Protein AF-A0AAI8XP91-F1 (afdb_monomer)

Sequence (180 aa):
MRRALVSDYAVRVPAPSGCTGWPWPERRLTYANAVLTEAMIAAGIVLDDTELWNRGLDLLAWLVAGETVNGHLSPTPAAGRSADDIRPGFAQQPTEVAVLADACARAATVDPRAIWPDTVRAAAAWFEGANDAGELMWVPGTGAGFDGLHADGVDRNQGAAATLAAISTFQQAQRYSHAV

Foldseek 3Di:
DVLVVLVVLLVPLAPQPPDPLDRDRDQWFAFLNLVSLLSQLVSCVVVVNPVSNVSSVVVLVVQLVVQDDPHAGQHAANRIDGSPDDDDDFNAFLSNLLSNLVSLLSNVVPDVDPSSLSSLVRSLVVCVQRYPRSDHQADPVPLFGFGTAGPVGTRRDRDPSRSVSNVSSVVSNVVVVPPD

Radius of gyration: 16.23 Å; Cα contacts (8 Å, |Δi|>4): 300; chains: 1; bounding box: 46×33×47 Å

pLDDT: mean 92.48, std 9.21, range [33.53, 98.75]

Structure (mmCIF, N/CA/C/O backbone):
data_AF-A0AAI8XP91-F1
#
_entry.id   AF-A0AAI8XP91-F1
#
loop_
_atom_site.group_PDB
_atom_site.id
_atom_site.type_symbol
_atom_site.label_atom_id
_atom_site.label_alt_id
_atom_site.label_comp_id
_atom_site.label_asym_id
_atom_site.label_entity_id
_atom_site.label_seq_id
_atom_site.pdbx_PDB_ins_code
_atom_site.Cartn_x
_atom_site.Cartn_y
_atom_site.Cartn_z
_atom_site.occupancy
_atom_site.B_iso_or_equiv
_atom_site.auth_seq_id
_atom_site.auth_comp_id
_atom_site.auth_asym_id
_atom_site.auth_atom_id
_atom_site.pdbx_PDB_model_nu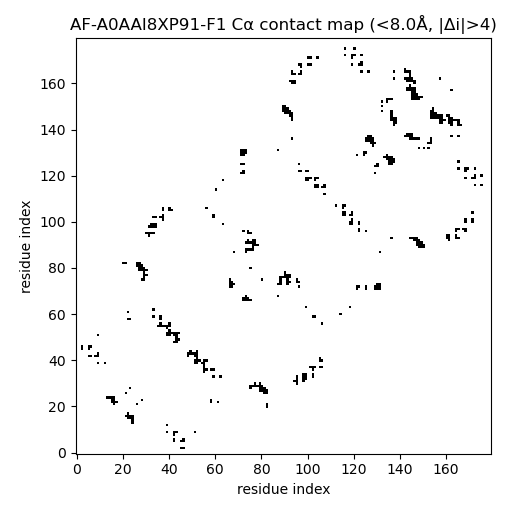m
ATOM 1 N N . MET A 1 1 ? 4.164 12.306 -26.999 1.00 60.69 1 MET A N 1
ATOM 2 C CA . MET A 1 1 ? 4.144 12.923 -25.651 1.00 60.69 1 MET A CA 1
ATOM 3 C C . MET A 1 1 ? 4.085 11.884 -24.526 1.00 60.69 1 MET A C 1
ATOM 5 O O . MET A 1 1 ? 5.012 11.857 -23.735 1.00 60.69 1 MET A O 1
ATOM 9 N N . ARG A 1 2 ? 3.094 10.971 -24.484 1.00 72.75 2 ARG A N 1
ATOM 10 C CA . ARG A 1 2 ? 2.939 9.969 -23.398 1.00 72.75 2 ARG A CA 1
ATOM 11 C C . ARG A 1 2 ? 4.160 9.061 -23.173 1.00 72.75 2 ARG A C 1
ATOM 13 O O . ARG A 1 2 ? 4.610 8.935 -22.045 1.00 72.75 2 ARG A O 1
ATOM 20 N N . ARG A 1 3 ? 4.733 8.483 -24.237 1.00 83.62 3 ARG A N 1
ATOM 21 C CA . ARG A 1 3 ? 5.899 7.581 -24.128 1.00 83.62 3 ARG A CA 1
ATOM 22 C C . ARG A 1 3 ? 7.180 8.299 -23.687 1.00 83.62 3 ARG A C 1
ATOM 24 O O . ARG A 1 3 ? 7.960 7.724 -22.950 1.00 83.62 3 ARG A O 1
ATOM 31 N N . ALA A 1 4 ? 7.353 9.565 -24.074 1.00 86.50 4 ALA A N 1
ATOM 32 C CA . ALA A 1 4 ? 8.528 10.357 -23.708 1.00 86.50 4 ALA A CA 1
ATOM 33 C C . ALA A 1 4 ? 8.601 10.636 -22.197 1.00 86.50 4 ALA A C 1
ATOM 35 O O . ALA A 1 4 ? 9.681 10.558 -21.628 1.00 86.50 4 ALA A O 1
ATOM 36 N N . LEU A 1 5 ? 7.459 10.896 -21.544 1.00 87.62 5 LEU A N 1
ATOM 37 C CA . LEU A 1 5 ? 7.402 11.065 -20.086 1.00 87.62 5 LEU A CA 1
ATOM 38 C C . LEU A 1 5 ? 7.748 9.767 -19.345 1.00 87.62 5 LEU A C 1
ATOM 40 O O . LEU A 1 5 ? 8.475 9.802 -18.361 1.00 87.62 5 LEU A O 1
ATOM 44 N N . VAL A 1 6 ? 7.264 8.623 -19.839 1.00 89.75 6 VAL A N 1
ATOM 45 C CA . VAL A 1 6 ? 7.581 7.308 -19.254 1.00 89.75 6 VAL A CA 1
ATOM 46 C C . VAL A 1 6 ? 9.067 6.981 -19.421 1.00 89.75 6 VAL A C 1
ATOM 48 O O . VAL A 1 6 ? 9.695 6.499 -18.485 1.00 89.75 6 VAL A O 1
ATOM 51 N N . SER A 1 7 ? 9.650 7.289 -20.582 1.00 88.06 7 SER A N 1
ATOM 52 C CA . SER A 1 7 ? 11.089 7.127 -20.807 1.00 88.06 7 SER A CA 1
ATOM 53 C C . SER A 1 7 ? 11.935 8.051 -19.924 1.00 88.06 7 SER A C 1
ATOM 55 O O . SER A 1 7 ? 12.926 7.593 -19.369 1.00 88.06 7 SER A O 1
ATOM 57 N N . ASP A 1 8 ? 11.552 9.322 -19.748 1.00 89.19 8 ASP A N 1
ATOM 58 C CA . ASP A 1 8 ? 12.261 10.248 -18.845 1.00 89.19 8 ASP A CA 1
ATOM 59 C C . ASP A 1 8 ? 12.183 9.781 -17.385 1.00 89.19 8 ASP A C 1
ATOM 61 O O . ASP A 1 8 ? 13.187 9.812 -16.680 1.00 89.19 8 ASP A O 1
ATOM 65 N N . TYR A 1 9 ? 11.026 9.266 -16.954 1.00 88.75 9 TYR A N 1
ATOM 66 C CA . TYR A 1 9 ? 10.899 8.610 -15.654 1.00 88.75 9 TYR A CA 1
ATOM 67 C C . TYR A 1 9 ? 11.870 7.428 -15.523 1.00 88.75 9 TYR A C 1
ATOM 69 O O . TYR A 1 9 ? 12.662 7.411 -14.585 1.00 88.75 9 TYR A O 1
ATOM 77 N N . ALA A 1 10 ? 11.860 6.484 -16.473 1.00 87.62 10 ALA A N 1
ATOM 78 C CA . ALA A 1 10 ? 12.687 5.275 -16.423 1.00 87.62 10 ALA A CA 1
ATOM 79 C C . ALA A 1 10 ? 14.189 5.588 -16.296 1.00 87.62 10 ALA A C 1
ATOM 81 O O . ALA A 1 10 ? 14.886 4.949 -15.515 1.00 87.62 10 ALA A O 1
ATOM 82 N N . VAL A 1 11 ? 14.671 6.621 -16.997 1.00 88.00 11 VAL A N 1
ATOM 83 C CA . VAL A 1 11 ? 16.077 7.065 -16.933 1.00 88.00 11 VAL A CA 1
ATOM 84 C C . VAL A 1 11 ? 16.422 7.735 -15.594 1.00 88.00 11 VAL A C 1
ATOM 86 O O . VAL A 1 11 ? 17.587 7.757 -15.200 1.00 88.00 11 VAL A O 1
ATOM 89 N N . ARG A 1 12 ? 15.432 8.286 -14.882 1.00 88.69 12 ARG A N 1
ATOM 90 C CA . ARG A 1 12 ? 15.624 8.979 -13.598 1.00 88.69 12 ARG A CA 1
ATOM 91 C C . ARG A 1 12 ? 15.414 8.102 -12.375 1.00 88.69 12 ARG A C 1
ATOM 93 O O . ARG A 1 12 ? 15.762 8.546 -11.281 1.00 88.69 12 ARG A O 1
ATOM 100 N N . VAL A 1 13 ? 14.854 6.900 -12.527 1.00 85.81 13 VAL A N 1
ATOM 101 C CA . VAL A 1 13 ? 14.765 5.953 -11.412 1.00 85.81 13 VAL A CA 1
ATOM 102 C C . VAL A 1 13 ? 16.191 5.725 -10.893 1.00 85.81 13 VAL A C 1
ATOM 104 O O . VAL A 1 13 ? 17.054 5.323 -11.678 1.00 85.81 13 VAL A O 1
ATOM 107 N N . PRO A 1 14 ? 16.477 5.998 -9.603 1.00 82.12 14 PRO A N 1
ATOM 108 C CA . PRO A 1 14 ? 17.835 5.877 -9.069 1.00 82.12 14 PRO A CA 1
ATOM 109 C C . PRO A 1 14 ? 18.383 4.478 -9.324 1.00 82.12 14 PRO A C 1
ATOM 111 O O . PRO A 1 14 ? 17.585 3.559 -9.390 1.00 82.12 14 PRO A O 1
ATOM 114 N N . ALA A 1 15 ? 19.692 4.254 -9.421 1.00 80.12 15 ALA A N 1
ATOM 115 C CA . ALA A 1 15 ? 20.242 2.894 -9.524 1.00 80.12 15 ALA A CA 1
ATOM 116 C C . ALA A 1 15 ? 20.013 2.080 -8.224 1.00 80.12 15 ALA A C 1
ATOM 118 O O . ALA A 1 15 ? 19.736 2.675 -7.178 1.00 80.12 15 ALA A O 1
ATOM 119 N N . PRO A 1 16 ? 20.103 0.733 -8.250 1.00 75.75 16 PRO A N 1
ATOM 120 C CA . PRO A 1 16 ? 20.079 -0.067 -7.027 1.00 75.75 16 PRO A CA 1
ATOM 121 C C . PRO A 1 16 ? 21.148 0.415 -6.039 1.00 75.75 16 PRO A C 1
ATOM 123 O O . PRO A 1 16 ? 22.284 0.670 -6.438 1.00 75.75 16 PRO A O 1
ATOM 126 N N . SER A 1 17 ? 20.809 0.510 -4.751 1.00 73.75 17 SER A N 1
ATOM 127 C CA . SER A 1 17 ? 21.743 1.001 -3.725 1.00 73.75 17 SER A CA 1
ATOM 128 C C . SER A 1 17 ? 22.944 0.067 -3.502 1.00 73.75 17 SER A C 1
ATOM 130 O O . SER A 1 17 ? 23.957 0.488 -2.950 1.00 73.75 17 SER A O 1
ATOM 132 N N . GLY A 1 18 ? 22.833 -1.208 -3.902 1.00 73.75 18 GLY A N 1
ATOM 133 C CA . GLY A 1 18 ? 23.834 -2.252 -3.654 1.00 73.75 18 GLY A CA 1
ATOM 134 C C . GLY A 1 18 ? 23.908 -2.716 -2.191 1.00 73.75 18 GLY A C 1
ATOM 135 O O . GLY A 1 18 ? 24.644 -3.651 -1.882 1.00 73.75 18 GLY A O 1
ATOM 136 N N . CYS A 1 19 ? 23.133 -2.105 -1.290 1.00 76.88 19 CYS A N 1
ATOM 137 C CA . CYS A 1 19 ? 23.072 -2.460 0.124 1.00 76.88 19 CYS A CA 1
ATOM 138 C C . CYS A 1 19 ? 22.039 -3.566 0.351 1.00 76.88 19 CYS A C 1
ATOM 140 O O . CYS A 1 19 ? 20.837 -3.328 0.277 1.00 76.88 19 CYS A O 1
ATOM 142 N N . THR A 1 20 ? 22.495 -4.767 0.704 1.00 74.12 20 THR A N 1
ATOM 143 C CA . THR A 1 20 ? 21.612 -5.928 0.915 1.00 74.12 20 THR A CA 1
ATOM 144 C C . THR A 1 20 ? 20.619 -5.741 2.066 1.00 74.12 20 THR A C 1
ATOM 146 O O . THR A 1 20 ? 19.507 -6.250 1.992 1.00 74.12 20 THR A O 1
ATOM 149 N N . GLY A 1 21 ? 20.988 -4.991 3.112 1.00 83.12 21 GLY A N 1
ATOM 150 C CA . GLY A 1 21 ? 20.100 -4.693 4.245 1.00 83.12 21 GLY A CA 1
ATOM 151 C C . GLY A 1 21 ? 19.091 -3.565 3.992 1.00 83.12 21 GLY A C 1
ATOM 152 O O . GLY A 1 21 ? 18.094 -3.470 4.702 1.00 83.12 21 GLY A O 1
ATOM 153 N N . TRP A 1 22 ? 19.335 -2.717 2.987 1.00 90.19 22 TRP A N 1
ATOM 154 C CA . TRP A 1 22 ? 18.484 -1.577 2.635 1.00 90.19 22 TRP A CA 1
ATOM 155 C C . TRP A 1 22 ? 18.551 -1.331 1.117 1.00 90.19 22 TRP A C 1
ATOM 157 O O . TRP A 1 22 ? 19.272 -0.441 0.648 1.00 90.19 22 TRP A O 1
ATOM 167 N N . PRO A 1 23 ? 17.842 -2.150 0.320 1.00 91.19 23 PRO A N 1
ATOM 168 C CA . PRO A 1 23 ? 17.832 -2.036 -1.136 1.00 91.19 23 PRO A CA 1
ATOM 169 C C . PRO A 1 23 ? 17.074 -0.793 -1.625 1.00 91.19 23 PRO A C 1
ATOM 171 O O . PRO A 1 23 ? 17.192 -0.434 -2.798 1.00 91.19 23 PRO A O 1
ATOM 174 N N . TRP A 1 24 ? 16.307 -0.141 -0.743 1.00 92.44 24 TRP A N 1
ATOM 175 C CA . TRP A 1 24 ? 15.547 1.059 -1.065 1.00 92.44 24 TRP A CA 1
ATOM 176 C C . TRP A 1 24 ? 16.474 2.202 -1.526 1.00 92.44 24 TRP A C 1
ATOM 178 O O . TRP A 1 24 ? 17.534 2.396 -0.919 1.00 92.44 24 TRP A O 1
ATOM 188 N N . PRO A 1 25 ? 16.124 2.950 -2.593 1.00 89.31 25 PRO A N 1
ATOM 189 C CA . PRO A 1 25 ? 17.023 3.953 -3.167 1.00 89.31 25 PRO A CA 1
ATOM 190 C C . PRO A 1 25 ? 17.361 5.111 -2.228 1.00 89.31 25 PRO A C 1
ATOM 192 O O . PRO A 1 25 ? 18.507 5.562 -2.167 1.00 89.31 25 PRO A O 1
ATOM 195 N N . GLU A 1 26 ? 16.369 5.601 -1.490 1.00 89.50 26 GLU A N 1
ATOM 196 C CA . GLU A 1 26 ? 16.550 6.644 -0.492 1.00 89.50 26 GLU A CA 1
ATOM 197 C C . GLU A 1 26 ? 16.993 6.054 0.849 1.00 89.50 26 GLU A C 1
ATOM 199 O O . GLU A 1 26 ? 16.591 4.962 1.238 1.00 89.50 26 GLU A O 1
ATOM 204 N N . ARG A 1 27 ? 17.763 6.820 1.632 1.00 89.00 27 ARG A N 1
ATOM 205 C CA . ARG A 1 27 ? 18.203 6.410 2.984 1.00 89.00 27 ARG A CA 1
ATOM 206 C C . ARG A 1 27 ? 17.063 6.259 3.999 1.00 89.00 27 ARG A C 1
ATOM 208 O O . ARG A 1 27 ? 17.301 5.781 5.105 1.00 89.00 27 ARG A O 1
ATOM 215 N N . ARG A 1 28 ? 15.867 6.733 3.652 1.00 91.69 28 ARG A N 1
ATOM 216 C CA . ARG A 1 28 ? 14.683 6.774 4.506 1.00 91.69 28 ARG A CA 1
ATOM 217 C C . ARG A 1 28 ? 13.440 6.586 3.644 1.00 91.69 28 ARG A C 1
ATOM 219 O O . ARG A 1 28 ? 13.293 7.270 2.635 1.00 91.69 28 ARG A O 1
ATOM 226 N N . LEU A 1 29 ? 12.555 5.694 4.073 1.00 93.62 29 LEU A N 1
ATOM 227 C CA . LEU A 1 29 ? 11.178 5.625 3.598 1.00 93.62 29 LEU A CA 1
ATOM 228 C C . LEU A 1 29 ? 10.430 6.850 4.100 1.00 93.62 29 LEU A C 1
ATOM 230 O O . LEU A 1 29 ? 10.611 7.257 5.246 1.00 93.62 29 LEU A O 1
ATOM 234 N N . THR A 1 30 ? 9.606 7.441 3.252 1.00 90.81 30 THR A N 1
ATOM 235 C CA . THR A 1 30 ? 8.881 8.672 3.560 1.00 90.81 30 THR A CA 1
ATOM 236 C C . THR A 1 30 ? 7.392 8.454 3.337 1.00 90.81 30 THR A C 1
ATOM 238 O O . THR A 1 30 ? 6.802 7.653 4.053 1.00 90.81 30 THR A O 1
ATOM 241 N N . TYR A 1 31 ? 6.809 9.125 2.351 1.00 89.44 31 TYR A N 1
ATOM 242 C CA . TYR A 1 31 ? 5.387 9.122 2.053 1.00 89.44 31 TYR A CA 1
ATOM 243 C C . TYR A 1 31 ? 5.122 8.476 0.694 1.00 89.44 31 TYR A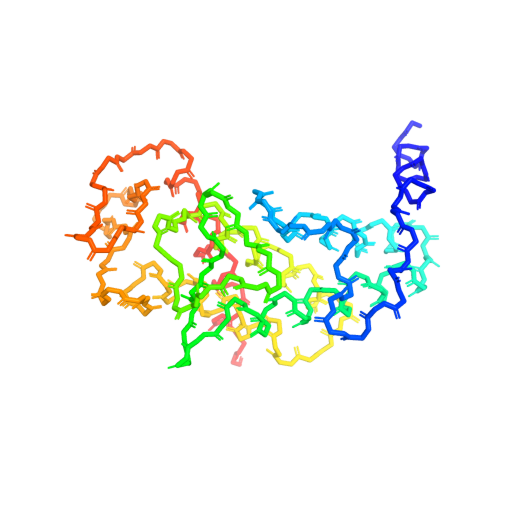 C 1
ATOM 245 O O . TYR A 1 31 ? 5.876 8.666 -0.261 1.00 89.44 31 TYR A O 1
ATOM 253 N N . ALA A 1 32 ? 4.013 7.760 0.612 1.00 94.56 32 ALA A N 1
ATOM 254 C CA . ALA A 1 32 ? 3.505 7.007 -0.516 1.00 94.56 32 ALA A CA 1
ATOM 255 C C . ALA A 1 32 ? 4.570 6.113 -1.169 1.00 94.56 32 ALA A C 1
ATOM 257 O O . ALA A 1 32 ? 4.691 6.069 -2.394 1.00 94.56 32 ALA A O 1
ATOM 258 N N . ASN A 1 33 ? 5.359 5.398 -0.358 1.00 95.62 33 ASN A N 1
ATOM 259 C CA . ASN A 1 33 ? 6.586 4.734 -0.820 1.00 95.62 33 ASN A CA 1
ATOM 260 C C . ASN A 1 33 ? 6.331 3.761 -1.985 1.00 95.62 33 ASN A C 1
ATOM 262 O O . ASN A 1 33 ? 7.094 3.719 -2.953 1.00 95.62 33 ASN A O 1
ATOM 266 N N . ALA A 1 34 ? 5.218 3.026 -1.938 1.00 97.75 34 ALA A N 1
ATOM 267 C CA . ALA A 1 34 ? 4.871 2.037 -2.955 1.00 97.75 34 ALA A CA 1
ATOM 268 C C . ALA A 1 34 ? 4.627 2.640 -4.357 1.00 97.75 34 ALA A C 1
ATOM 270 O O . ALA A 1 34 ? 4.819 1.933 -5.349 1.00 97.75 34 ALA A O 1
ATOM 271 N N . VAL A 1 35 ? 4.319 3.944 -4.469 1.00 96.94 35 VAL A N 1
ATOM 272 C CA . VAL A 1 35 ? 4.143 4.641 -5.762 1.00 96.94 35 VAL A CA 1
ATOM 273 C C . VAL A 1 35 ? 5.403 4.552 -6.619 1.00 96.94 35 VAL A C 1
ATOM 275 O O . VAL A 1 35 ? 5.308 4.391 -7.836 1.00 96.94 35 VAL A O 1
ATOM 278 N N . LEU A 1 36 ? 6.591 4.603 -6.001 1.00 95.56 36 LEU A N 1
ATOM 279 C CA . LEU A 1 36 ? 7.851 4.435 -6.724 1.00 95.56 36 LEU A CA 1
ATOM 280 C C . LEU A 1 36 ? 7.880 3.083 -7.443 1.00 95.56 36 LEU A C 1
ATOM 282 O O . LEU A 1 36 ? 8.149 3.020 -8.640 1.00 95.56 36 LEU A O 1
ATOM 286 N N . THR A 1 37 ? 7.563 2.010 -6.722 1.00 97.31 37 THR A N 1
ATOM 287 C CA . THR A 1 37 ? 7.604 0.645 -7.259 1.00 97.31 37 THR A CA 1
ATOM 288 C C . THR A 1 37 ? 6.485 0.377 -8.262 1.00 97.31 37 THR A C 1
ATOM 290 O O . THR A 1 37 ? 6.730 -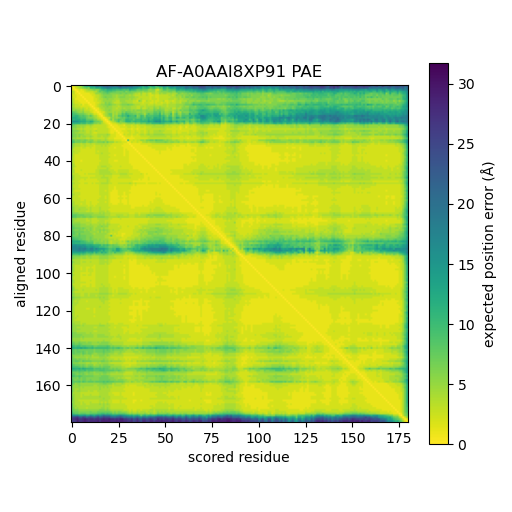0.248 -9.294 1.00 97.31 37 THR A O 1
ATOM 293 N N . GLU A 1 38 ? 5.285 0.921 -8.034 1.00 98.06 38 GLU A N 1
ATOM 294 C CA . GLU A 1 38 ? 4.179 0.847 -8.989 1.00 98.06 38 GLU A CA 1
ATOM 295 C C . GLU A 1 38 ? 4.555 1.519 -10.314 1.00 98.06 38 GLU A C 1
ATOM 297 O O . GLU A 1 38 ? 4.338 0.950 -11.386 1.00 98.06 38 GLU A O 1
ATOM 302 N N . ALA A 1 39 ? 5.164 2.707 -10.247 1.00 96.62 39 ALA A N 1
ATOM 303 C CA . ALA A 1 39 ? 5.599 3.445 -11.422 1.00 96.62 39 ALA A CA 1
ATOM 304 C C . ALA A 1 39 ? 6.711 2.707 -12.186 1.00 96.62 39 ALA A C 1
ATOM 306 O O . ALA A 1 39 ? 6.668 2.683 -13.417 1.00 96.62 39 ALA A O 1
ATOM 307 N N . MET A 1 40 ? 7.645 2.037 -11.497 1.00 96.69 40 MET A N 1
ATOM 308 C CA . MET A 1 40 ? 8.660 1.184 -12.136 1.00 96.69 40 MET A CA 1
ATOM 309 C C . MET A 1 40 ? 8.009 0.030 -12.900 1.00 96.69 40 MET A C 1
ATOM 311 O O . MET A 1 40 ? 8.307 -0.175 -14.077 1.00 96.69 40 MET A O 1
ATOM 315 N N . ILE A 1 41 ? 7.068 -0.677 -12.266 1.00 98.00 41 ILE A N 1
ATOM 316 C CA . ILE A 1 41 ? 6.336 -1.783 -12.894 1.00 98.00 41 ILE A CA 1
ATOM 317 C C . ILE A 1 41 ? 5.544 -1.266 -14.102 1.00 98.00 41 ILE A C 1
ATOM 319 O O . ILE A 1 41 ? 5.661 -1.803 -15.202 1.00 98.00 41 ILE A O 1
ATOM 323 N N . ALA A 1 42 ? 4.781 -0.184 -13.940 1.00 97.12 42 ALA A N 1
ATOM 324 C CA . ALA A 1 42 ? 3.977 0.398 -15.010 1.00 97.12 42 ALA A CA 1
ATOM 325 C C . ALA A 1 42 ? 4.827 0.890 -16.194 1.00 97.12 42 ALA A C 1
ATOM 327 O O . ALA A 1 42 ? 4.459 0.666 -17.350 1.00 97.12 42 ALA A O 1
ATOM 328 N N . ALA A 1 43 ? 5.959 1.544 -15.922 1.00 96.44 43 ALA A N 1
ATOM 329 C CA . ALA A 1 43 ? 6.882 2.008 -16.949 1.00 96.44 43 ALA A CA 1
ATOM 330 C C . ALA A 1 43 ? 7.533 0.836 -17.690 1.00 96.44 43 ALA A C 1
ATOM 332 O O . ALA A 1 43 ? 7.553 0.854 -18.921 1.00 96.44 43 ALA A O 1
ATOM 333 N N . GLY A 1 44 ? 7.978 -0.195 -16.964 1.00 96.19 44 GLY A N 1
ATOM 334 C CA . GLY A 1 44 ? 8.537 -1.410 -17.553 1.00 96.19 44 GLY A CA 1
ATOM 335 C C . GLY A 1 44 ? 7.553 -2.104 -18.495 1.00 96.19 44 GLY A C 1
ATOM 336 O O . GLY A 1 44 ? 7.912 -2.392 -19.632 1.00 96.19 44 GLY A O 1
ATOM 337 N N . ILE A 1 45 ? 6.273 -2.227 -18.105 1.00 95.50 45 ILE A N 1
ATOM 338 C CA . ILE A 1 45 ? 5.211 -2.767 -18.981 1.00 95.50 45 ILE A CA 1
ATOM 339 C C . ILE A 1 45 ? 5.100 -1.961 -20.288 1.00 95.50 45 ILE A C 1
ATOM 341 O O . ILE A 1 45 ? 5.028 -2.527 -21.374 1.00 95.50 45 ILE A O 1
ATOM 345 N N . VAL A 1 46 ? 5.048 -0.626 -20.203 1.00 95.81 46 VAL A N 1
ATOM 346 C CA . VAL A 1 46 ? 4.825 0.247 -21.376 1.00 95.81 46 VAL A CA 1
ATOM 347 C C . VAL A 1 46 ? 6.048 0.321 -22.296 1.00 95.81 46 VAL A C 1
ATOM 349 O O . VAL A 1 46 ? 5.918 0.567 -23.503 1.00 95.81 46 VAL A O 1
ATOM 352 N N . LEU A 1 47 ? 7.244 0.177 -21.731 1.00 94.94 47 LEU A N 1
ATOM 353 C CA . LEU A 1 47 ? 8.505 0.243 -22.463 1.00 94.94 47 LEU A CA 1
ATOM 354 C C . LEU A 1 47 ? 9.006 -1.126 -22.938 1.00 94.94 47 LEU A C 1
ATOM 356 O O . LEU A 1 47 ? 9.926 -1.132 -23.751 1.00 94.94 47 LEU A O 1
ATOM 360 N N . ASP A 1 48 ? 8.367 -2.220 -22.510 1.00 95.25 48 ASP A N 1
ATOM 361 C CA . ASP A 1 48 ? 8.860 -3.596 -22.669 1.00 95.25 48 ASP A CA 1
ATOM 362 C C . ASP A 1 48 ? 10.240 -3.792 -22.009 1.00 95.25 48 ASP A C 1
ATOM 364 O O . ASP A 1 48 ? 11.126 -4.482 -22.508 1.00 95.25 48 ASP A O 1
ATOM 368 N N . ASP A 1 49 ? 10.435 -3.120 -20.871 1.00 95.56 49 ASP A N 1
ATOM 369 C CA . ASP A 1 49 ? 11.661 -3.151 -20.079 1.00 95.56 49 ASP A CA 1
ATOM 370 C C . ASP A 1 49 ? 11.470 -4.088 -18.880 1.00 95.56 49 ASP A C 1
ATOM 372 O O . ASP A 1 49 ? 10.988 -3.708 -17.805 1.00 95.56 49 ASP A O 1
ATOM 376 N N . THR A 1 50 ? 11.835 -5.350 -19.107 1.00 95.88 50 THR A N 1
ATOM 377 C CA . THR A 1 50 ? 11.739 -6.424 -18.111 1.00 95.88 50 THR A CA 1
ATOM 378 C C . THR A 1 50 ? 12.684 -6.197 -16.925 1.00 95.88 50 THR A C 1
ATOM 380 O O . THR A 1 50 ? 12.397 -6.633 -15.812 1.00 95.88 50 THR A O 1
ATOM 383 N N . GLU A 1 51 ? 13.810 -5.510 -17.117 1.00 94.69 51 GLU A N 1
ATOM 384 C CA . GLU A 1 51 ? 14.731 -5.213 -16.016 1.00 94.69 51 GLU A CA 1
ATOM 385 C C . GLU A 1 51 ? 14.095 -4.203 -15.054 1.00 94.69 51 GLU A C 1
ATOM 387 O O . GLU A 1 51 ? 14.068 -4.421 -13.837 1.00 94.69 51 GLU A O 1
ATOM 392 N N . LEU A 1 52 ? 13.493 -3.144 -15.605 1.00 95.31 52 LEU A N 1
ATOM 393 C CA . LEU A 1 52 ? 12.840 -2.103 -14.821 1.00 95.31 52 LEU A CA 1
ATOM 394 C C . LEU A 1 52 ? 11.656 -2.638 -14.009 1.00 95.31 52 LEU A C 1
ATOM 396 O O . LEU A 1 52 ? 11.564 -2.341 -12.812 1.00 95.31 52 LEU A O 1
ATOM 400 N N . TRP A 1 53 ? 10.768 -3.440 -14.615 1.00 96.25 53 TRP A N 1
ATOM 401 C CA . TRP A 1 53 ? 9.634 -3.970 -13.852 1.00 96.25 53 TRP A CA 1
ATOM 402 C C . TRP A 1 53 ? 10.067 -4.971 -12.775 1.00 96.25 53 TRP A C 1
ATOM 404 O O . TRP A 1 53 ? 9.457 -5.000 -11.712 1.00 96.25 53 TRP A O 1
ATOM 414 N N . ASN A 1 54 ? 11.163 -5.716 -12.980 1.00 96.75 54 ASN A N 1
ATOM 415 C CA . ASN A 1 54 ? 11.589 -6.789 -12.075 1.00 96.75 54 ASN A CA 1
ATOM 416 C C . ASN A 1 54 ? 12.193 -6.154 -10.839 1.00 96.75 54 ASN A C 1
ATOM 418 O O . ASN A 1 54 ? 11.873 -6.519 -9.714 1.00 96.75 54 ASN A O 1
ATOM 422 N N . ARG A 1 55 ? 12.970 -5.097 -11.058 1.00 95.81 55 ARG A N 1
ATOM 423 C CA . ARG A 1 55 ? 13.465 -4.263 -9.981 1.00 95.81 55 ARG A CA 1
ATOM 424 C C . ARG A 1 55 ? 12.333 -3.605 -9.183 1.00 95.81 55 ARG A C 1
ATOM 426 O O . ARG A 1 55 ? 12.438 -3.489 -7.965 1.00 95.81 55 ARG A O 1
ATOM 433 N N . GLY A 1 56 ? 11.257 -3.186 -9.853 1.00 97.00 56 GLY A N 1
ATOM 434 C CA . GLY A 1 56 ? 10.050 -2.686 -9.190 1.00 97.00 56 GLY A CA 1
ATOM 435 C C . GLY A 1 56 ? 9.395 -3.752 -8.305 1.00 97.00 56 GLY A C 1
ATOM 436 O O . GLY A 1 56 ? 9.089 -3.472 -7.148 1.00 97.00 56 GLY A O 1
ATOM 437 N N . LEU A 1 57 ? 9.256 -4.982 -8.813 1.00 98.31 57 LEU A N 1
ATOM 438 C CA . LEU A 1 57 ? 8.738 -6.132 -8.061 1.00 98.31 57 LEU A CA 1
ATOM 439 C C . LEU A 1 57 ? 9.619 -6.480 -6.853 1.00 98.31 57 LEU A C 1
ATOM 441 O O . LEU A 1 57 ? 9.093 -6.733 -5.772 1.00 98.31 57 LEU A O 1
ATOM 445 N N . ASP A 1 58 ? 10.943 -6.471 -7.005 1.00 96.69 58 ASP A N 1
ATOM 446 C CA . ASP A 1 58 ? 11.878 -6.787 -5.918 1.00 96.69 58 ASP A CA 1
ATOM 447 C C . ASP A 1 58 ? 11.821 -5.743 -4.795 1.00 96.69 58 ASP A C 1
ATOM 449 O O . ASP A 1 58 ? 11.758 -6.094 -3.614 1.00 96.69 58 ASP A O 1
ATOM 453 N N . LEU A 1 59 ? 11.783 -4.455 -5.153 1.00 96.81 59 LEU A N 1
ATOM 454 C CA . LEU A 1 59 ? 11.629 -3.367 -4.185 1.00 96.81 59 LEU A CA 1
ATOM 455 C C . LEU A 1 59 ? 10.264 -3.403 -3.494 1.00 96.81 59 LEU A C 1
ATOM 457 O O . LEU A 1 59 ? 10.194 -3.177 -2.287 1.00 96.81 59 LEU A O 1
ATOM 461 N N . LEU A 1 60 ? 9.193 -3.714 -4.230 1.00 98.25 60 LEU A N 1
ATOM 462 C CA . LEU A 1 60 ? 7.858 -3.842 -3.652 1.00 98.25 60 LEU A CA 1
ATOM 463 C C . LEU A 1 60 ? 7.783 -5.035 -2.695 1.00 98.25 60 LEU A C 1
ATOM 465 O O . LEU A 1 60 ? 7.262 -4.887 -1.596 1.00 98.25 60 LEU A O 1
ATOM 469 N N . ALA A 1 61 ? 8.348 -6.192 -3.059 1.00 98.00 61 ALA A N 1
ATOM 470 C CA . ALA A 1 61 ? 8.409 -7.357 -2.174 1.00 98.00 61 ALA A CA 1
ATOM 471 C C . ALA A 1 61 ? 9.171 -7.039 -0.879 1.00 98.00 61 ALA A C 1
ATOM 473 O O . ALA A 1 61 ? 8.726 -7.404 0.210 1.00 98.00 61 ALA A O 1
ATOM 474 N N . TRP A 1 62 ? 10.302 -6.333 -0.992 1.00 96.38 62 TRP A N 1
ATOM 475 C CA . TRP A 1 62 ? 11.059 -5.874 0.170 1.00 96.38 62 TRP A CA 1
ATOM 476 C C . TRP A 1 62 ? 10.241 -4.912 1.038 1.00 96.38 62 TRP A C 1
ATOM 478 O O . TRP A 1 62 ? 10.219 -5.065 2.261 1.00 96.38 62 TRP A O 1
ATOM 488 N N . LEU A 1 63 ? 9.533 -3.961 0.417 1.00 96.88 63 LEU A N 1
ATOM 489 C CA . LEU A 1 63 ? 8.676 -3.018 1.128 1.00 96.88 63 LEU A CA 1
ATOM 490 C C . LEU A 1 63 ? 7.562 -3.760 1.872 1.00 96.88 63 LEU A C 1
ATOM 492 O O . LEU A 1 63 ? 7.470 -3.616 3.083 1.00 96.88 63 LEU A O 1
ATOM 496 N N . VAL A 1 64 ? 6.797 -4.628 1.203 1.00 97.88 64 VAL A N 1
ATOM 497 C CA . VAL A 1 64 ? 5.736 -5.442 1.828 1.00 97.88 64 VAL A CA 1
ATOM 498 C C . VAL A 1 64 ? 6.257 -6.214 3.041 1.00 97.88 64 VAL A C 1
ATOM 500 O O . VAL A 1 64 ? 5.636 -6.184 4.102 1.00 97.88 64 VAL A O 1
ATOM 503 N N . ALA A 1 65 ? 7.419 -6.862 2.923 1.00 95.69 65 ALA A N 1
ATOM 504 C CA . ALA A 1 65 ? 8.028 -7.584 4.038 1.00 95.69 65 ALA A CA 1
ATOM 505 C C . ALA A 1 65 ? 8.416 -6.656 5.207 1.00 95.69 65 ALA A C 1
ATOM 507 O O . ALA A 1 65 ? 8.302 -7.042 6.370 1.00 95.69 65 ALA A O 1
ATOM 508 N N . GLY A 1 66 ? 8.866 -5.433 4.916 1.00 93.69 66 GLY A N 1
ATOM 509 C CA . GLY A 1 66 ? 9.188 -4.418 5.922 1.00 93.69 66 GLY A CA 1
ATOM 510 C C . GLY A 1 66 ? 7.960 -3.794 6.595 1.00 93.69 66 GLY A C 1
ATOM 511 O O . GLY A 1 66 ? 8.028 -3.468 7.782 1.00 93.69 66 GLY A O 1
ATOM 512 N N . GLU A 1 67 ? 6.860 -3.669 5.849 1.00 95.25 67 GLU A N 1
ATOM 513 C CA . GLU A 1 67 ? 5.562 -3.111 6.257 1.00 95.25 67 GLU A CA 1
ATOM 514 C C . GLU A 1 67 ? 4.629 -4.161 6.885 1.00 95.25 67 GLU A C 1
ATOM 516 O O . GLU A 1 67 ? 3.504 -3.830 7.237 1.00 95.25 67 GLU A O 1
ATOM 521 N N . THR A 1 68 ? 5.061 -5.418 7.030 1.00 95.69 68 THR A N 1
ATOM 522 C CA . THR A 1 68 ? 4.267 -6.492 7.647 1.00 95.69 68 THR A CA 1
ATOM 523 C C . THR A 1 68 ? 4.872 -6.893 8.987 1.00 95.69 68 THR A C 1
ATOM 525 O O . THR A 1 68 ? 6.042 -7.275 9.070 1.00 95.69 68 THR A O 1
ATOM 528 N N . VAL A 1 69 ? 4.075 -6.841 10.053 1.00 93.06 69 VAL A N 1
ATOM 529 C CA . VAL A 1 69 ? 4.483 -7.201 11.417 1.00 93.06 69 VAL A CA 1
ATOM 530 C C . VAL A 1 69 ? 3.392 -8.069 12.030 1.00 93.06 69 VAL A C 1
ATOM 532 O O . VAL A 1 69 ? 2.215 -7.765 11.911 1.00 93.06 69 VAL A O 1
ATOM 535 N N . ASN A 1 70 ? 3.772 -9.181 12.667 1.00 91.81 70 ASN A N 1
ATOM 536 C CA . ASN A 1 70 ? 2.842 -10.093 13.352 1.00 91.81 70 ASN A CA 1
ATOM 537 C C . ASN A 1 70 ? 1.641 -10.576 12.503 1.00 91.81 70 ASN A C 1
ATOM 539 O O . ASN A 1 70 ? 0.614 -10.959 13.052 1.00 91.81 70 ASN A O 1
ATOM 543 N N . GLY A 1 71 ? 1.789 -10.623 11.175 1.00 93.25 71 GLY A N 1
ATOM 544 C CA . GLY A 1 71 ? 0.759 -11.116 10.254 1.00 93.25 71 GLY A CA 1
ATOM 545 C C . GLY A 1 71 ? -0.206 -10.052 9.721 1.00 93.25 71 GLY A C 1
ATOM 546 O O . GLY A 1 71 ? -1.094 -10.401 8.947 1.00 93.25 71 GLY A O 1
ATOM 547 N N . HIS A 1 72 ? -0.022 -8.778 10.072 1.00 96.38 72 HIS A N 1
ATOM 548 C CA . HIS A 1 72 ? -0.801 -7.657 9.544 1.00 96.38 72 HIS A CA 1
ATOM 549 C C . HIS A 1 72 ? 0.098 -6.525 9.036 1.00 96.38 72 HIS A C 1
ATOM 551 O O . HIS A 1 72 ? 1.311 -6.527 9.258 1.00 96.38 72 HIS A O 1
ATOM 557 N N . LEU A 1 73 ? -0.489 -5.557 8.328 1.00 97.38 73 LEU A N 1
ATOM 558 C CA . LEU A 1 73 ? 0.252 -4.386 7.865 1.00 97.38 73 LEU A CA 1
ATOM 559 C C . LEU A 1 73 ? 0.499 -3.404 9.018 1.00 97.38 73 LEU A C 1
ATOM 561 O O . LEU A 1 73 ? -0.429 -2.945 9.673 1.00 97.38 73 LEU A O 1
ATOM 565 N N . SER A 1 74 ? 1.758 -3.048 9.219 1.00 95.81 74 SER A N 1
ATOM 566 C CA . SER A 1 74 ? 2.240 -1.996 10.113 1.00 95.81 74 SER A CA 1
ATOM 567 C C . SER A 1 74 ? 3.025 -1.001 9.251 1.00 95.81 74 SER A C 1
ATOM 569 O O . SER A 1 74 ? 4.266 -1.048 9.232 1.00 95.81 74 SER A O 1
ATOM 571 N N . PRO A 1 75 ? 2.339 -0.150 8.468 1.00 95.19 75 PRO A N 1
ATOM 572 C CA . PRO A 1 75 ? 3.003 0.679 7.485 1.00 95.19 75 PRO A CA 1
ATOM 573 C C . PRO A 1 75 ? 3.941 1.732 8.089 1.00 95.19 75 PRO A C 1
ATOM 575 O O . PRO A 1 75 ? 3.882 2.064 9.275 1.00 95.19 75 PRO A O 1
ATOM 578 N N . THR A 1 76 ? 4.825 2.270 7.252 1.00 94.25 76 THR A N 1
ATOM 579 C CA . THR A 1 76 ? 5.751 3.345 7.603 1.00 94.25 76 THR A CA 1
ATOM 580 C C . THR A 1 76 ? 4.976 4.556 8.153 1.00 94.25 76 THR A C 1
ATOM 582 O O . THR A 1 76 ? 4.034 5.026 7.517 1.00 94.25 76 THR A O 1
ATOM 585 N N . PRO A 1 77 ? 5.357 5.090 9.329 1.00 92.94 77 PRO A N 1
ATOM 586 C CA . PRO A 1 77 ? 4.767 6.310 9.877 1.00 92.94 77 PRO A CA 1
ATOM 587 C C . PRO A 1 77 ? 4.898 7.522 8.965 1.00 92.94 77 PRO A C 1
ATOM 589 O O . PRO A 1 77 ? 5.855 7.625 8.203 1.00 92.94 77 PRO A O 1
ATOM 592 N N . ALA A 1 78 ? 4.061 8.535 9.186 1.00 91.25 78 ALA A N 1
ATOM 593 C CA . ALA A 1 78 ? 4.160 9.833 8.511 1.00 91.25 78 ALA A CA 1
ATOM 594 C C . ALA A 1 78 ? 5.549 10.502 8.641 1.00 91.25 78 ALA A C 1
ATOM 596 O O . ALA A 1 78 ? 5.988 11.224 7.748 1.00 91.25 78 ALA A O 1
ATOM 597 N N . ALA A 1 79 ? 6.269 10.252 9.742 1.00 90.38 79 ALA A N 1
ATOM 598 C CA . ALA A 1 79 ? 7.633 10.751 9.938 1.00 90.38 79 ALA A CA 1
ATOM 599 C C . ALA A 1 79 ? 8.687 10.008 9.088 1.00 90.38 79 ALA A C 1
ATOM 601 O O . ALA A 1 79 ? 9.849 10.422 9.042 1.00 90.38 79 ALA A O 1
ATOM 602 N N . GLY A 1 80 ? 8.311 8.910 8.437 1.00 92.31 80 GLY A N 1
ATOM 603 C CA . GLY A 1 80 ? 9.179 8.013 7.687 1.00 92.31 80 GLY A CA 1
ATOM 604 C C . GLY A 1 80 ? 9.823 6.911 8.535 1.00 92.31 80 GLY A C 1
ATOM 605 O O . GLY A 1 80 ? 9.604 6.822 9.745 1.00 92.31 80 GLY A O 1
ATOM 606 N N . ARG A 1 81 ? 10.668 6.097 7.892 1.00 91.25 81 ARG A N 1
ATOM 607 C CA . ARG A 1 81 ? 11.444 5.018 8.526 1.00 91.25 81 ARG A CA 1
ATOM 608 C C . ARG A 1 81 ? 12.829 4.868 7.903 1.00 91.25 81 ARG A C 1
ATOM 610 O O . ARG A 1 81 ? 12.960 4.815 6.683 1.00 91.25 81 ARG A O 1
ATOM 617 N N . SER A 1 82 ? 13.851 4.745 8.737 1.00 90.38 82 SER A N 1
ATOM 618 C CA . SER A 1 82 ? 15.223 4.385 8.364 1.00 90.38 82 SER A CA 1
ATOM 619 C C . SER A 1 82 ? 15.578 2.988 8.889 1.00 90.38 82 SER A C 1
ATOM 621 O O . SER A 1 82 ? 14.833 2.411 9.679 1.00 90.38 82 SER A O 1
ATOM 623 N N . ALA A 1 83 ? 16.722 2.440 8.469 1.00 84.50 83 ALA A N 1
ATOM 624 C CA . ALA A 1 83 ? 17.170 1.100 8.869 1.00 84.50 83 ALA A CA 1
ATOM 625 C C . ALA A 1 83 ? 17.320 0.912 10.394 1.00 84.50 83 ALA A C 1
ATOM 627 O O . ALA A 1 83 ? 17.111 -0.191 10.891 1.00 84.50 83 ALA A O 1
ATOM 628 N N . ASP A 1 84 ? 17.653 1.983 11.118 1.00 84.31 84 ASP A N 1
ATOM 629 C CA . ASP A 1 84 ? 17.918 1.958 12.562 1.00 84.31 84 ASP A CA 1
ATOM 630 C C . ASP A 1 84 ? 16.669 2.238 13.426 1.00 84.31 84 ASP A C 1
ATOM 632 O O . ASP A 1 84 ? 16.745 2.200 14.655 1.00 84.31 84 ASP A O 1
ATOM 636 N N . ASP A 1 85 ? 15.519 2.537 12.807 1.00 84.88 85 ASP A N 1
ATOM 637 C CA . ASP A 1 85 ? 14.297 2.901 13.532 1.00 84.88 85 ASP A CA 1
ATOM 638 C C . ASP A 1 85 ? 13.587 1.664 14.123 1.00 84.88 85 ASP A C 1
ATOM 640 O O . ASP A 1 85 ? 13.494 0.599 13.504 1.00 84.88 85 ASP A O 1
ATOM 644 N N . ILE A 1 86 ? 13.035 1.820 15.332 1.00 77.31 86 ILE A N 1
ATOM 645 C CA . ILE A 1 86 ? 12.308 0.765 16.058 1.00 77.31 86 ILE A CA 1
ATOM 646 C C . ILE A 1 86 ? 10.909 0.555 15.449 1.00 77.31 86 ILE A C 1
ATOM 648 O O . ILE A 1 86 ? 10.269 1.501 14.994 1.00 77.31 86 ILE A O 1
ATOM 652 N N . ARG A 1 87 ? 10.424 -0.696 15.464 1.00 77.00 87 ARG A N 1
ATOM 653 C CA . ARG A 1 87 ? 9.101 -1.113 14.962 1.00 77.00 87 ARG A CA 1
ATOM 654 C C . ARG A 1 87 ? 8.199 -1.670 16.084 1.00 77.00 87 ARG A C 1
ATOM 656 O O . ARG A 1 87 ? 8.745 -2.237 17.032 1.00 77.00 87 ARG A O 1
ATOM 663 N N . PRO A 1 88 ? 6.856 -1.609 15.947 1.00 71.12 88 PRO A N 1
ATOM 664 C CA . PRO A 1 88 ? 6.106 -0.901 14.905 1.00 71.12 88 PRO A CA 1
ATOM 665 C C . PRO A 1 88 ? 6.212 0.618 15.076 1.00 71.12 88 PRO A C 1
ATOM 667 O O . PRO A 1 88 ? 6.501 1.122 16.161 1.00 71.12 88 PRO A O 1
ATOM 670 N N . GLY A 1 89 ? 6.004 1.342 13.981 1.00 78.44 89 GLY A N 1
ATOM 671 C CA . GLY A 1 89 ? 5.885 2.792 14.015 1.00 78.44 89 GLY A CA 1
ATOM 672 C C . GLY A 1 89 ? 4.412 3.204 14.041 1.00 78.44 89 GLY A C 1
ATOM 673 O O . GLY A 1 89 ? 3.610 2.649 13.295 1.00 78.44 89 GLY A O 1
ATOM 674 N N . PHE A 1 90 ? 4.067 4.191 14.867 1.00 82.31 90 PHE A N 1
ATOM 675 C CA . PHE A 1 90 ? 2.729 4.797 14.929 1.00 82.31 90 PHE A CA 1
ATOM 676 C C . PHE A 1 90 ? 2.692 6.157 14.215 1.00 82.31 90 PHE A C 1
ATOM 678 O O . PHE A 1 90 ? 3.744 6.691 13.878 1.00 82.31 90 PHE A O 1
ATOM 685 N N . ALA A 1 91 ? 1.495 6.722 14.017 1.00 89.38 91 ALA A N 1
ATOM 686 C CA . ALA A 1 91 ? 1.178 7.750 13.012 1.00 89.38 91 ALA A CA 1
ATOM 687 C C . ALA A 1 91 ? 1.125 7.167 11.589 1.00 89.38 91 ALA A C 1
ATOM 689 O O . ALA A 1 91 ? 1.659 7.735 10.633 1.00 89.38 91 ALA A O 1
ATOM 690 N N . GLN A 1 92 ? 0.498 5.993 11.476 1.00 94.12 92 GLN A N 1
ATOM 691 C CA . GLN A 1 92 ? 0.228 5.323 10.207 1.00 94.12 92 GLN A CA 1
ATOM 692 C C . GLN A 1 92 ? -0.899 6.037 9.479 1.00 94.12 92 GL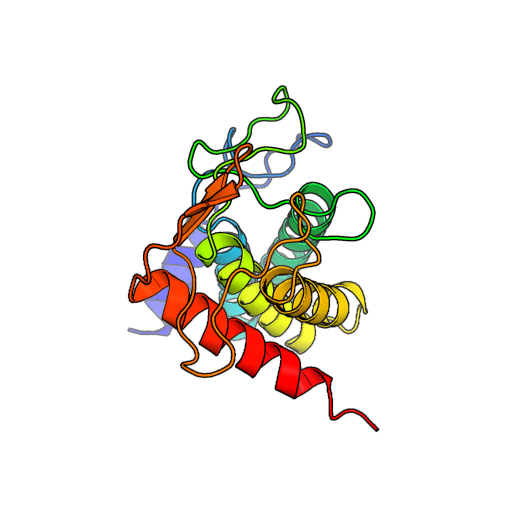N A C 1
ATOM 694 O O . GLN A 1 92 ? -1.872 6.461 10.104 1.00 94.12 92 GLN A O 1
ATOM 699 N N . GLN A 1 93 ? -0.778 6.144 8.161 1.00 95.81 93 GLN A N 1
ATOM 700 C CA . GLN A 1 93 ? -1.732 6.877 7.340 1.00 95.81 93 GLN A CA 1
ATOM 701 C C . GLN A 1 93 ? -2.414 5.936 6.342 1.00 95.81 93 GLN A C 1
ATOM 703 O O . GLN A 1 93 ? -1.723 5.139 5.702 1.00 95.81 93 GLN A O 1
ATOM 708 N N . PRO A 1 94 ? -3.738 6.069 6.128 1.00 97.62 94 PRO A N 1
ATOM 709 C CA . PRO A 1 94 ? -4.472 5.333 5.098 1.00 97.62 94 PRO A CA 1
ATOM 710 C C . PRO A 1 94 ? -3.828 5.387 3.712 1.00 97.62 94 PRO A C 1
ATOM 712 O O . PRO A 1 94 ? -3.935 4.428 2.951 1.00 97.62 94 PRO A O 1
ATOM 715 N N . THR A 1 95 ? -3.151 6.494 3.378 1.00 97.44 95 THR A N 1
ATOM 716 C CA . THR A 1 95 ? -2.467 6.634 2.089 1.00 97.44 95 THR A CA 1
ATOM 717 C C . THR A 1 95 ? -1.422 5.546 1.873 1.00 97.44 95 THR A C 1
ATOM 719 O O . THR A 1 95 ? -1.420 4.967 0.791 1.00 97.44 95 THR A O 1
ATOM 722 N N . GLU A 1 96 ? -0.576 5.232 2.866 1.00 97.62 96 GLU A N 1
ATOM 723 C CA . GLU A 1 96 ? 0.454 4.191 2.706 1.00 97.62 96 GLU A CA 1
ATOM 724 C C . GLU A 1 96 ? -0.183 2.841 2.368 1.00 97.62 96 GLU A C 1
ATOM 726 O O . GLU A 1 96 ? 0.276 2.136 1.472 1.00 97.62 96 GLU A O 1
ATOM 731 N N . VAL A 1 97 ? -1.287 2.516 3.044 1.00 98.31 97 VAL A N 1
ATOM 732 C CA . VAL A 1 97 ? -2.030 1.265 2.852 1.00 98.31 97 VAL A CA 1
ATOM 733 C C . VAL A 1 97 ? -2.634 1.197 1.450 1.00 98.31 97 VAL A C 1
ATOM 735 O O . VAL A 1 97 ? -2.490 0.184 0.764 1.00 98.31 97 VAL A O 1
ATOM 738 N N . ALA A 1 98 ? -3.257 2.287 0.997 1.00 98.56 98 ALA A N 1
ATOM 739 C CA . ALA A 1 98 ? -3.873 2.348 -0.323 1.00 98.56 98 ALA A CA 1
ATOM 740 C C . ALA A 1 98 ? -2.845 2.243 -1.454 1.00 98.56 98 ALA A C 1
ATOM 742 O O . ALA A 1 98 ? -3.033 1.443 -2.371 1.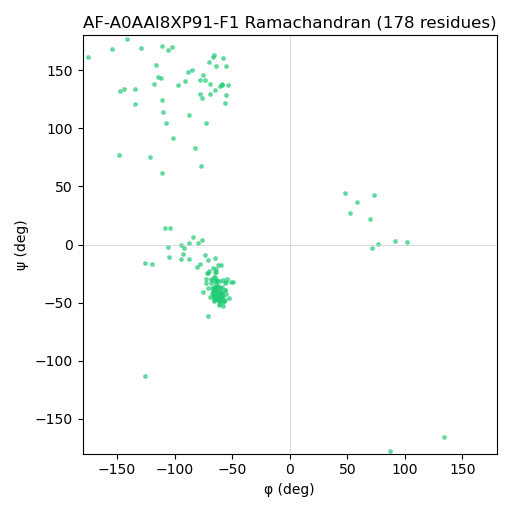00 98.56 98 ALA A O 1
ATOM 743 N N . VAL A 1 99 ? -1.727 2.976 -1.378 1.00 98.56 99 VAL A N 1
ATOM 744 C CA . VAL A 1 99 ? -0.702 2.891 -2.431 1.00 98.56 99 VAL A CA 1
ATOM 745 C C . VAL A 1 99 ? 0.004 1.536 -2.440 1.00 98.56 99 VAL A C 1
ATOM 747 O O . VAL A 1 99 ? 0.412 1.071 -3.503 1.00 98.56 99 VAL A 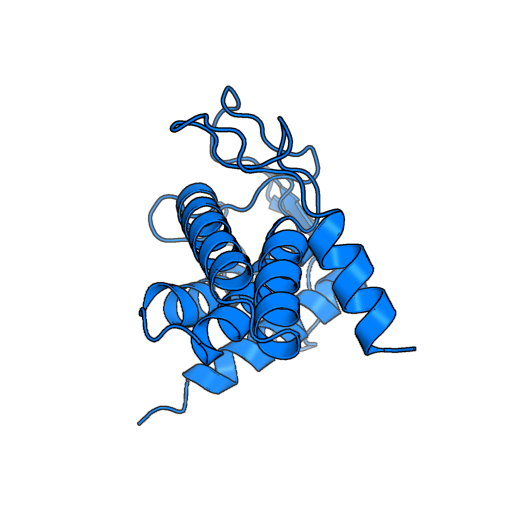O 1
ATOM 750 N N . LEU A 1 100 ? 0.119 0.864 -1.287 1.00 98.56 100 LEU A N 1
ATOM 751 C CA . LEU A 1 100 ? 0.651 -0.497 -1.221 1.00 98.56 100 LEU A CA 1
ATOM 752 C C . LEU A 1 100 ? -0.298 -1.494 -1.901 1.00 98.56 100 LEU A C 1
ATOM 754 O O . LEU A 1 100 ? 0.160 -2.355 -2.657 1.00 98.56 100 LEU A O 1
ATOM 758 N N . ALA A 1 101 ? -1.611 -1.349 -1.688 1.00 98.69 101 ALA A N 1
ATOM 759 C CA . ALA A 1 101 ? -2.628 -2.143 -2.373 1.00 98.69 101 ALA A CA 1
ATOM 760 C C . ALA A 1 101 ? -2.609 -1.910 -3.894 1.00 98.69 101 ALA A C 1
ATOM 762 O O . ALA A 1 101 ? -2.622 -2.876 -4.658 1.00 98.69 101 ALA A O 1
ATOM 763 N N . ASP A 1 102 ? -2.520 -0.656 -4.343 1.00 98.69 102 ASP A N 1
ATOM 764 C CA . ASP A 1 102 ? -2.463 -0.312 -5.769 1.00 98.69 102 ASP A CA 1
ATOM 765 C C . ASP A 1 102 ? -1.195 -0.866 -6.442 1.00 98.69 102 ASP A C 1
ATOM 767 O O . ASP A 1 102 ? -1.282 -1.537 -7.479 1.00 98.69 102 ASP A O 1
ATOM 771 N N . ALA A 1 103 ? -0.029 -0.705 -5.806 1.00 98.75 103 ALA A N 1
ATOM 772 C CA . ALA A 1 103 ? 1.232 -1.262 -6.290 1.00 98.75 103 ALA A CA 1
ATOM 773 C C . ALA A 1 103 ? 1.199 -2.797 -6.378 1.00 98.75 103 ALA A C 1
ATOM 775 O O . ALA A 1 103 ? 1.620 -3.369 -7.387 1.00 98.75 103 ALA A O 1
ATOM 776 N N . CYS A 1 104 ? 0.650 -3.478 -5.366 1.00 98.75 104 CYS A N 1
ATOM 777 C CA . CYS A 1 104 ? 0.496 -4.934 -5.389 1.00 98.75 104 CYS A CA 1
ATOM 778 C C . CYS A 1 104 ? -0.504 -5.378 -6.463 1.00 98.75 104 CYS A C 1
ATOM 780 O O . CYS A 1 104 ? -0.250 -6.336 -7.192 1.00 98.75 104 CYS A O 1
ATOM 782 N N . ALA A 1 105 ? -1.608 -4.654 -6.645 1.00 98.50 105 ALA A N 1
ATOM 783 C CA . ALA A 1 105 ? -2.547 -4.954 -7.716 1.00 98.50 105 ALA A CA 1
ATOM 784 C C . ALA A 1 105 ? -1.918 -4.775 -9.108 1.00 98.50 105 ALA A C 1
ATOM 786 O O . ALA A 1 105 ? -2.225 -5.540 -10.023 1.00 98.50 105 ALA A O 1
ATOM 787 N N . ARG A 1 106 ? -1.010 -3.803 -9.281 1.00 98.38 106 ARG A N 1
ATOM 788 C CA . ARG A 1 106 ? -0.195 -3.653 -10.496 1.00 98.38 106 ARG A CA 1
ATOM 789 C C . ARG A 1 106 ? 0.764 -4.832 -10.673 1.00 98.38 106 ARG A C 1
ATOM 791 O O . ARG A 1 106 ? 0.791 -5.412 -11.758 1.00 98.38 106 ARG A O 1
ATOM 798 N N . ALA A 1 107 ? 1.502 -5.202 -9.628 1.00 98.56 107 ALA A N 1
ATOM 799 C CA . ALA A 1 107 ? 2.443 -6.323 -9.639 1.00 98.56 107 ALA A CA 1
ATOM 800 C C . ALA A 1 107 ? 1.774 -7.643 -10.058 1.00 98.56 107 ALA A C 1
ATOM 802 O O . ALA A 1 107 ? 2.284 -8.341 -10.933 1.00 98.56 107 ALA A O 1
ATOM 803 N N . ALA A 1 108 ? 0.569 -7.915 -9.547 1.00 98.19 108 ALA A N 1
ATOM 804 C CA . ALA A 1 108 ? -0.215 -9.106 -9.882 1.00 98.19 108 ALA A CA 1
ATOM 805 C C . ALA A 1 108 ? -0.560 -9.242 -11.382 1.00 98.19 108 ALA A C 1
ATOM 807 O O . ALA A 1 108 ? -0.908 -10.328 -11.838 1.00 98.19 108 ALA A O 1
ATOM 808 N N . THR A 1 109 ? -0.466 -8.162 -12.171 1.00 97.00 109 THR A N 1
ATOM 809 C CA . THR A 1 109 ? -0.707 -8.216 -13.627 1.00 97.00 109 THR A CA 1
ATOM 810 C C . THR A 1 109 ? 0.458 -8.794 -14.430 1.00 97.00 109 THR A C 1
ATOM 812 O O . THR A 1 109 ? 0.261 -9.170 -15.585 1.00 97.00 109 THR A O 1
ATOM 815 N N . VAL A 1 110 ? 1.653 -8.860 -13.838 1.00 97.19 110 VAL A N 1
ATOM 816 C CA . VAL A 1 110 ? 2.887 -9.327 -14.496 1.00 97.19 110 VAL A CA 1
ATOM 817 C C . VAL A 1 110 ? 3.587 -10.453 -13.738 1.00 97.19 110 VAL A C 1
ATOM 819 O O . VAL A 1 110 ? 4.425 -11.142 -14.312 1.00 97.19 110 VAL A O 1
ATOM 822 N N . ASP A 1 111 ? 3.238 -10.669 -12.470 1.00 98.00 111 ASP A N 1
ATOM 823 C CA . ASP A 1 111 ? 3.865 -11.655 -11.598 1.00 98.00 111 ASP A CA 1
ATOM 824 C C . ASP A 1 111 ? 2.797 -12.457 -10.827 1.00 98.00 111 ASP A C 1
ATOM 826 O O . ASP A 1 111 ? 2.004 -11.868 -10.091 1.00 98.00 111 ASP A O 1
ATOM 830 N N . PRO A 1 112 ? 2.754 -13.796 -10.966 1.00 97.06 112 PRO A N 1
ATOM 831 C CA . PRO A 1 112 ? 1.711 -14.633 -10.375 1.00 97.06 112 PRO A CA 1
ATOM 832 C C . PRO A 1 112 ? 1.910 -14.947 -8.881 1.00 97.06 112 PRO A C 1
ATOM 834 O O . PRO A 1 112 ? 1.124 -15.710 -8.317 1.00 97.06 112 PRO A O 1
ATOM 837 N N . ARG A 1 113 ? 2.962 -14.435 -8.222 1.00 98.00 113 ARG A N 1
ATOM 838 C CA . ARG A 1 113 ? 3.209 -14.710 -6.794 1.00 98.00 113 ARG A CA 1
ATOM 839 C C . ARG A 1 113 ? 2.040 -14.258 -5.908 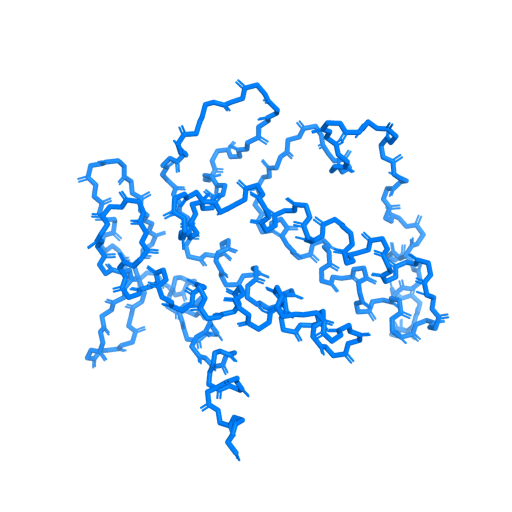1.00 98.00 113 ARG A C 1
ATOM 841 O O . ARG A 1 113 ? 1.530 -13.149 -6.036 1.00 98.00 113 ARG A O 1
ATOM 848 N N . ALA A 1 114 ? 1.683 -15.098 -4.933 1.00 97.69 114 ALA A N 1
ATOM 849 C CA . ALA A 1 114 ? 0.557 -14.858 -4.024 1.00 97.69 114 ALA A CA 1
ATOM 850 C C . ALA A 1 114 ? 0.734 -13.633 -3.108 1.00 97.69 114 ALA A C 1
ATOM 852 O O . ALA A 1 114 ? -0.261 -13.028 -2.717 1.00 97.69 114 ALA A O 1
ATOM 853 N N . ILE A 1 115 ? 1.979 -13.208 -2.850 1.00 98.06 115 ILE A N 1
ATOM 854 C CA . ILE A 1 115 ? 2.285 -12.020 -2.038 1.00 98.06 115 ILE A CA 1
ATOM 855 C C . ILE A 1 115 ? 1.514 -10.776 -2.505 1.00 98.06 115 ILE A C 1
ATOM 857 O O . ILE A 1 115 ? 1.108 -9.971 -1.673 1.00 98.06 115 ILE A O 1
ATOM 861 N N . TRP A 1 116 ? 1.235 -10.637 -3.804 1.00 98.50 116 TRP A N 1
ATOM 862 C CA . TRP A 1 116 ? 0.508 -9.486 -4.339 1.00 98.50 116 TRP A CA 1
ATOM 863 C C . TRP A 1 116 ? -0.977 -9.476 -3.963 1.00 98.50 116 TRP A C 1
ATOM 865 O O . TRP A 1 116 ? -1.388 -8.554 -3.256 1.00 98.50 116 TRP A O 1
ATOM 875 N N . PRO A 1 117 ? -1.800 -10.470 -4.354 1.00 98.38 117 PRO A N 1
ATOM 876 C CA . PRO A 1 117 ? -3.194 -10.509 -3.925 1.00 98.38 117 PRO A CA 1
ATOM 877 C C . PRO A 1 117 ? -3.348 -10.666 -2.403 1.00 98.38 117 PRO A C 1
ATOM 879 O O . PRO A 1 117 ? -4.308 -10.136 -1.844 1.00 98.38 117 PRO A O 1
ATOM 882 N N . ASP A 1 118 ? -2.417 -11.343 -1.719 1.00 98.19 118 ASP A N 1
ATOM 883 C CA . ASP A 1 118 ? -2.420 -11.443 -0.253 1.00 98.19 118 ASP A CA 1
ATOM 884 C C . ASP A 1 118 ? -2.238 -10.072 0.404 1.00 98.19 118 ASP A C 1
ATOM 886 O O . ASP A 1 118 ? -2.985 -9.728 1.319 1.00 98.19 118 ASP A O 1
ATOM 890 N N . THR A 1 119 ? -1.316 -9.249 -0.099 1.00 98.62 119 THR A N 1
ATOM 891 C CA . THR A 1 119 ? -1.097 -7.896 0.432 1.00 98.62 119 THR A CA 1
ATOM 892 C C . THR A 1 119 ? -2.284 -6.980 0.157 1.00 98.62 119 THR A C 1
ATOM 894 O O . THR A 1 119 ? -2.664 -6.203 1.028 1.00 98.62 119 THR A O 1
ATOM 897 N N . VAL A 1 120 ? -2.932 -7.093 -1.010 1.00 98.69 120 VAL A N 1
ATOM 898 C CA . VAL A 1 120 ? -4.165 -6.334 -1.292 1.00 98.69 120 VAL A CA 1
ATOM 899 C C . VAL A 1 120 ? -5.266 -6.687 -0.283 1.00 98.69 120 VAL A C 1
ATOM 901 O O . VAL A 1 120 ? -5.950 -5.797 0.224 1.00 98.69 120 VAL A O 1
ATOM 904 N N . ARG A 1 121 ? -5.421 -7.973 0.059 1.00 98.44 121 ARG A N 1
ATOM 905 C CA . ARG A 1 121 ? -6.357 -8.405 1.109 1.00 98.44 121 ARG A CA 1
ATOM 906 C C . ARG A 1 121 ? -5.951 -7.892 2.488 1.00 98.44 121 ARG A C 1
ATOM 908 O O . ARG A 1 121 ? -6.811 -7.416 3.221 1.00 98.44 121 ARG A O 1
ATOM 915 N N . ALA A 1 122 ? -4.663 -7.947 2.826 1.00 98.50 122 ALA A N 1
ATOM 916 C CA . ALA A 1 122 ? -4.147 -7.428 4.091 1.00 98.50 122 ALA A CA 1
ATOM 917 C C . ALA A 1 122 ? -4.368 -5.911 4.227 1.00 98.50 122 ALA A C 1
ATOM 919 O O . ALA A 1 122 ? -4.691 -5.436 5.311 1.00 98.50 122 ALA A O 1
ATOM 920 N N . ALA A 1 123 ? -4.271 -5.159 3.128 1.00 98.62 123 ALA A N 1
ATOM 921 C CA . ALA A 1 123 ? -4.575 -3.733 3.091 1.00 98.62 123 ALA A CA 1
ATOM 922 C C . ALA A 1 123 ? -6.048 -3.440 3.395 1.00 98.62 123 ALA A C 1
ATOM 924 O O . ALA A 1 123 ? -6.341 -2.562 4.201 1.00 98.62 123 ALA A O 1
ATOM 925 N N . ALA A 1 124 ? -6.983 -4.205 2.824 1.00 98.38 124 ALA A N 1
ATOM 926 C CA . ALA A 1 124 ? -8.394 -4.090 3.194 1.00 98.38 124 ALA A CA 1
ATOM 927 C C . ALA A 1 124 ? -8.631 -4.479 4.664 1.00 98.38 124 ALA A C 1
ATOM 929 O O . ALA A 1 124 ? -9.290 -3.742 5.395 1.00 98.38 124 ALA A O 1
ATOM 930 N N . ALA A 1 125 ? -8.021 -5.577 5.118 1.00 98.38 125 ALA A N 1
ATOM 931 C CA . ALA A 1 125 ? -8.123 -6.030 6.502 1.00 98.38 125 ALA A CA 1
ATOM 932 C C . ALA A 1 125 ? -7.570 -4.995 7.501 1.00 98.38 125 ALA A C 1
ATOM 934 O O . ALA A 1 125 ? -8.099 -4.869 8.602 1.00 98.38 125 ALA A O 1
ATOM 935 N N . TRP A 1 126 ? -6.556 -4.209 7.119 1.00 98.44 126 TRP A N 1
ATOM 936 C CA . TRP A 1 126 ? -6.038 -3.109 7.938 1.00 98.44 126 TRP A CA 1
ATOM 937 C C . TRP A 1 126 ? -7.110 -2.056 8.228 1.00 98.44 126 TRP A C 1
ATOM 939 O O . TRP A 1 126 ? -7.238 -1.613 9.372 1.00 98.44 126 TRP A O 1
ATOM 949 N N . PHE A 1 127 ? -7.933 -1.708 7.230 1.00 98.44 127 PHE A N 1
ATOM 950 C CA . PHE A 1 127 ? -9.081 -0.824 7.445 1.00 98.44 127 PHE A CA 1
ATOM 951 C C . PHE A 1 127 ? -10.132 -1.453 8.368 1.00 98.44 127 PHE A C 1
ATOM 953 O O . PHE A 1 127 ? -10.782 -0.749 9.139 1.00 98.44 127 PHE A O 1
ATOM 960 N N . GLU A 1 128 ? -10.262 -2.777 8.332 1.00 97.88 128 GLU A N 1
ATOM 961 C CA . GLU A 1 128 ? -11.185 -3.573 9.149 1.00 97.88 128 GLU A CA 1
ATOM 962 C C . GLU A 1 128 ? -10.647 -3.924 10.550 1.00 97.88 128 GLU A C 1
ATOM 964 O O . GLU A 1 128 ? -11.313 -4.637 11.299 1.00 97.88 128 GLU A O 1
ATOM 969 N N . GLY A 1 129 ? -9.486 -3.390 10.939 1.00 97.12 129 GLY A N 1
ATOM 970 C CA . GLY A 1 129 ? -8.933 -3.543 12.288 1.00 97.12 129 GLY A CA 1
ATOM 971 C C . GLY A 1 129 ? -7.819 -4.576 12.424 1.00 97.12 129 GLY A C 1
ATOM 972 O O . GLY A 1 129 ? -7.287 -4.738 13.517 1.00 97.12 129 GLY A O 1
ATOM 973 N N . ALA A 1 130 ? -7.393 -5.238 11.346 1.00 97.56 130 ALA A N 1
ATOM 974 C CA . ALA A 1 130 ? -6.141 -5.998 11.336 1.00 97.56 130 ALA A CA 1
ATOM 975 C C . ALA A 1 130 ? -4.943 -5.035 11.213 1.00 97.56 130 ALA A C 1
ATOM 977 O O . ALA A 1 130 ? -4.278 -4.960 10.182 1.00 97.56 130 ALA A O 1
ATOM 978 N N . ASN A 1 131 ? -4.722 -4.244 12.260 1.00 96.38 131 ASN A N 1
ATOM 979 C CA . ASN A 1 131 ? -3.660 -3.250 12.382 1.00 96.38 131 ASN A CA 1
ATOM 980 C C . ASN A 1 131 ? -3.098 -3.243 13.811 1.00 96.38 131 ASN A C 1
ATOM 982 O O . ASN A 1 131 ? -3.598 -3.952 14.684 1.00 96.38 131 ASN A O 1
ATOM 986 N N . ASP A 1 132 ? -2.069 -2.434 14.069 1.00 95.25 132 ASP A N 1
ATOM 987 C CA . ASP A 1 132 ? -1.350 -2.458 15.352 1.00 95.25 132 ASP A CA 1
ATOM 988 C C . ASP A 1 132 ? -2.192 -2.090 16.581 1.00 95.25 132 ASP A C 1
ATOM 990 O O . ASP A 1 132 ? -1.788 -2.405 17.701 1.00 95.25 132 ASP A O 1
ATOM 994 N N . ALA A 1 133 ? -3.348 -1.448 16.395 1.00 94.00 133 ALA A N 1
ATOM 995 C CA . ALA A 1 133 ? -4.248 -1.074 17.485 1.00 94.00 133 ALA A CA 1
ATOM 996 C C . ALA A 1 133 ? -5.504 -1.953 17.580 1.00 94.00 133 ALA A C 1
ATOM 998 O O . ALA A 1 133 ? -6.231 -1.852 18.565 1.00 94.00 133 ALA A O 1
ATOM 999 N N . GLY A 1 134 ? -5.782 -2.803 16.586 1.00 95.12 134 GLY A N 1
ATOM 1000 C CA . GLY A 1 134 ? -7.029 -3.570 16.550 1.00 95.12 134 GLY A CA 1
ATOM 1001 C C . GLY A 1 134 ? -8.276 -2.717 16.278 1.00 95.12 134 GLY A C 1
ATOM 1002 O O . GLY A 1 134 ? -9.377 -3.115 16.655 1.00 95.12 134 GLY A O 1
ATOM 1003 N N . GLU A 1 135 ? -8.120 -1.530 15.685 1.00 96.44 135 GLU A N 1
ATOM 1004 C CA . GLU A 1 135 ? -9.176 -0.511 15.581 1.00 96.44 135 GLU A CA 1
ATOM 1005 C C . GLU A 1 135 ? -9.649 -0.314 14.137 1.00 96.44 135 GLU A C 1
ATOM 1007 O O . GLU A 1 135 ? -8.849 -0.322 13.203 1.00 96.44 135 GLU A O 1
ATOM 1012 N N . LEU A 1 136 ? -10.945 -0.069 13.931 1.00 97.31 136 LEU A N 1
ATOM 1013 C CA . LEU A 1 136 ? -11.459 0.262 12.599 1.00 97.31 136 LEU A CA 1
ATOM 1014 C C . LEU A 1 136 ? -10.885 1.597 12.113 1.00 97.31 136 LEU A C 1
ATOM 1016 O O . LEU A 1 136 ? -10.961 2.601 12.818 1.00 97.31 136 LEU A O 1
ATOM 1020 N N . MET A 1 137 ? -10.409 1.625 10.867 1.00 98.12 137 MET A N 1
ATOM 1021 C CA . MET A 1 137 ? -9.888 2.831 10.205 1.00 98.12 137 MET A CA 1
ATOM 1022 C C . MET A 1 137 ? -10.866 3.425 9.181 1.00 98.12 137 MET A C 1
ATOM 1024 O O . MET A 1 137 ? -10.503 4.271 8.364 1.00 98.12 137 MET A O 1
ATOM 1028 N N . TRP A 1 138 ? -12.127 2.993 9.222 1.00 97.88 138 TRP A N 1
ATOM 1029 C CA . TRP A 1 138 ? -13.219 3.543 8.426 1.00 97.88 138 TRP A CA 1
ATOM 1030 C C . TRP A 1 138 ? -14.576 3.320 9.105 1.00 97.88 138 TRP A C 1
ATOM 1032 O O . TRP A 1 138 ? -14.698 2.551 10.060 1.00 97.88 138 TRP A O 1
ATOM 1042 N N . VAL A 1 139 ? -15.612 3.988 8.598 1.00 96.88 139 VAL A N 1
ATOM 1043 C CA . VAL A 1 139 ? -16.997 3.885 9.067 1.00 96.88 139 VAL A CA 1
ATOM 1044 C C . VAL A 1 139 ? -17.823 3.103 8.037 1.00 96.88 139 VAL A C 1
ATOM 1046 O O . VAL A 1 139 ? -18.214 3.684 7.023 1.00 96.88 139 VAL A O 1
ATOM 1049 N N . PRO A 1 140 ? -18.180 1.825 8.282 1.00 92.00 140 PRO A N 1
ATOM 1050 C CA . PRO A 1 140 ? -18.889 0.998 7.299 1.00 92.00 140 PRO A CA 1
ATOM 1051 C C . PRO A 1 140 ? -20.211 1.588 6.791 1.00 92.00 140 PRO A C 1
ATOM 1053 O O . PRO A 1 140 ? -20.571 1.410 5.632 1.00 92.00 140 PRO A O 1
ATOM 1056 N N . GLY A 1 141 ? -20.933 2.319 7.646 1.00 92.44 141 GLY A N 1
ATOM 1057 C CA . GLY A 1 141 ? -22.218 2.925 7.286 1.00 92.44 141 GLY A CA 1
ATOM 1058 C C . GLY A 1 141 ? -22.119 4.112 6.322 1.00 92.44 141 GLY A C 1
ATOM 1059 O O . GLY A 1 141 ? -23.089 4.402 5.628 1.00 92.44 141 GLY A O 1
ATOM 1060 N N . THR A 1 142 ? -20.977 4.805 6.273 1.00 92.88 142 THR A N 1
ATOM 1061 C CA . THR A 1 142 ? -20.790 6.007 5.436 1.00 92.88 142 THR A CA 1
ATOM 1062 C C . THR A 1 142 ? -19.671 5.865 4.409 1.00 92.88 142 THR A C 1
ATOM 1064 O O . THR A 1 142 ? -19.604 6.660 3.477 1.00 92.88 142 THR A O 1
ATOM 1067 N N . GLY A 1 143 ? -18.785 4.880 4.569 1.00 91.56 143 GLY A N 1
ATOM 1068 C CA . GLY A 1 143 ? -17.570 4.732 3.773 1.00 91.56 143 GLY A CA 1
ATOM 1069 C C . GLY A 1 143 ? -16.440 5.689 4.167 1.00 91.56 143 GLY A C 1
ATOM 1070 O O . GLY A 1 143 ? -15.384 5.648 3.544 1.00 91.56 143 GLY A O 1
ATOM 1071 N N . ALA A 1 144 ? -16.639 6.552 5.170 1.00 96.06 144 ALA A N 1
ATOM 1072 C CA . ALA A 1 144 ? -15.650 7.554 5.559 1.00 96.06 144 ALA A CA 1
ATOM 1073 C C . ALA A 1 144 ? -14.414 6.901 6.193 1.00 96.06 144 ALA A C 1
ATOM 1075 O O . ALA A 1 144 ? -14.554 6.096 7.112 1.00 96.06 144 ALA A O 1
ATOM 1076 N N . GLY A 1 145 ? -13.221 7.255 5.717 1.00 97.56 145 GLY A N 1
ATOM 1077 C CA . GLY A 1 145 ? -11.948 6.791 6.278 1.00 97.56 145 GLY A CA 1
ATOM 1078 C C . GLY A 1 145 ? -11.466 7.703 7.403 1.00 97.56 145 GLY A C 1
ATOM 1079 O O . GLY A 1 145 ? -11.727 8.902 7.357 1.00 97.56 145 GLY A O 1
ATOM 1080 N N . PHE A 1 146 ? -10.767 7.146 8.389 1.00 97.88 146 PHE A N 1
ATOM 1081 C CA . PHE A 1 146 ? -10.130 7.893 9.476 1.00 97.88 146 PHE A CA 1
ATOM 1082 C C . PHE A 1 146 ? -8.692 8.282 9.121 1.00 97.88 146 PHE A C 1
ATOM 1084 O O . PHE A 1 146 ? -7.981 7.485 8.516 1.00 97.88 146 PHE A O 1
ATOM 1091 N N . ASP A 1 147 ? -8.254 9.486 9.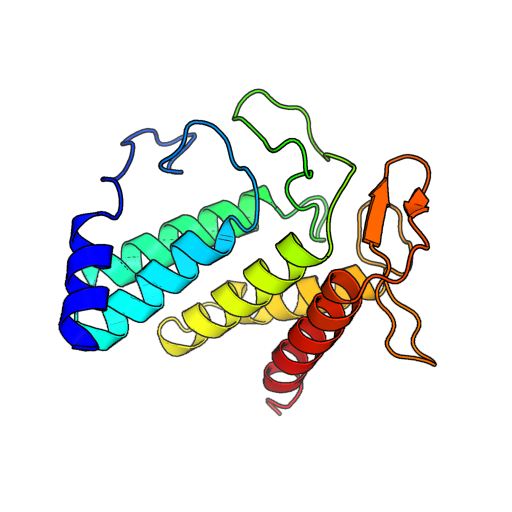489 1.00 95.94 147 ASP A N 1
ATOM 1092 C CA . ASP A 1 147 ? -7.029 10.104 8.954 1.00 95.94 147 ASP A CA 1
ATOM 1093 C C . ASP A 1 147 ? -5.718 9.445 9.405 1.00 95.94 147 ASP A C 1
ATOM 1095 O O . ASP A 1 147 ? -4.704 9.554 8.708 1.00 95.94 147 ASP A O 1
ATOM 1099 N N . GLY A 1 148 ? -5.710 8.724 10.525 1.00 95.00 148 GLY A N 1
ATOM 1100 C CA . GLY A 1 148 ? -4.499 8.038 10.954 1.00 95.00 148 GLY A CA 1
ATOM 1101 C C . GLY A 1 148 ? -4.647 7.168 12.189 1.00 95.00 148 GLY A C 1
ATOM 1102 O O . GLY A 1 148 ? -5.579 7.317 12.978 1.00 95.00 148 GLY A O 1
ATOM 1103 N N . LEU A 1 149 ? -3.690 6.258 12.347 1.00 95.88 149 LEU A N 1
ATOM 1104 C CA . LEU A 1 149 ? -3.574 5.381 13.502 1.00 95.88 149 LEU A CA 1
ATOM 1105 C C . LEU A 1 149 ? -2.352 5.774 14.338 1.00 95.88 149 LEU A C 1
ATOM 1107 O O . LEU A 1 149 ? -1.201 5.653 13.901 1.00 95.88 149 LEU A O 1
ATOM 1111 N N . HIS A 1 150 ? -2.610 6.252 15.551 1.00 93.81 150 HIS A N 1
ATOM 1112 C CA . HIS A 1 150 ? -1.608 6.656 16.530 1.00 93.81 150 HIS A CA 1
ATOM 1113 C C . HIS A 1 150 ? -1.505 5.621 17.657 1.00 93.81 150 HIS A C 1
ATOM 1115 O O . HIS A 1 150 ? -2.339 4.727 17.782 1.00 93.81 150 HIS A O 1
ATOM 1121 N N . ALA A 1 151 ? -0.461 5.732 18.482 1.00 89.06 151 ALA A N 1
ATOM 1122 C CA . ALA A 1 151 ? -0.223 4.799 19.588 1.00 89.06 151 ALA A CA 1
ATOM 1123 C C . ALA A 1 151 ? -1.319 4.860 20.665 1.00 89.06 151 ALA A C 1
ATOM 1125 O O . ALA A 1 151 ? -1.561 3.883 21.367 1.00 89.06 151 ALA A O 1
ATOM 1126 N N . ASP A 1 152 ? -1.964 6.017 20.800 1.00 90.00 152 ASP A N 1
ATOM 1127 C CA . ASP A 1 152 ? -3.069 6.297 21.713 1.00 90.00 152 ASP A CA 1
ATOM 1128 C C . ASP A 1 152 ? -4.454 6.123 21.064 1.00 90.00 152 ASP A C 1
ATOM 1130 O O . ASP A 1 152 ? -5.470 6.271 21.746 1.00 90.00 152 ASP A O 1
ATOM 1134 N N . GLY A 1 153 ? -4.506 5.762 19.776 1.00 91.44 153 GLY A N 1
ATOM 1135 C CA . GLY A 1 153 ? -5.727 5.371 19.079 1.00 91.44 153 GLY A CA 1
ATOM 1136 C C . GLY A 1 153 ? -5.918 6.020 17.708 1.00 91.44 153 GLY A C 1
ATOM 1137 O O . GLY A 1 153 ? -5.006 6.577 17.096 1.00 91.44 153 GLY A O 1
ATOM 1138 N N . VAL A 1 154 ? -7.147 5.914 17.208 1.00 96.00 154 VAL A N 1
ATOM 1139 C CA . VAL A 1 154 ? -7.539 6.411 15.885 1.00 96.00 154 VAL A CA 1
ATOM 1140 C C . VAL A 1 154 ? -7.745 7.925 15.902 1.00 96.00 154 VAL A C 1
ATOM 1142 O O . VAL A 1 154 ? -8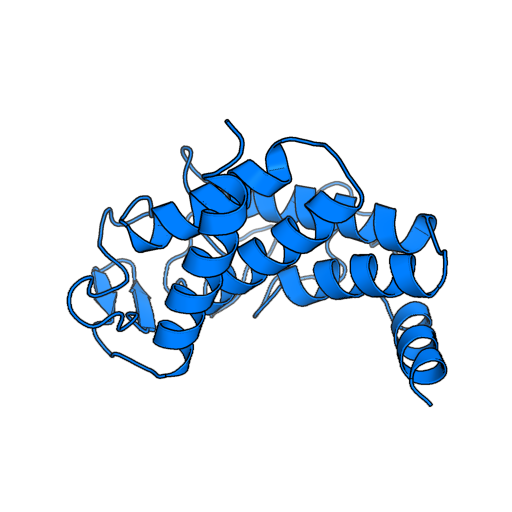.523 8.445 16.709 1.00 96.00 154 VAL A O 1
ATOM 1145 N N . ASP A 1 155 ? -7.127 8.627 14.952 1.00 95.88 155 ASP A N 1
ATOM 1146 C CA . ASP A 1 155 ? -7.548 9.976 14.582 1.00 95.88 155 ASP A CA 1
ATOM 1147 C C . ASP A 1 155 ? -8.865 9.893 13.805 1.00 95.88 155 ASP A C 1
ATOM 1149 O O . ASP A 1 155 ? -8.907 9.514 12.638 1.00 95.88 155 ASP A O 1
ATOM 1153 N N . ARG A 1 156 ? -9.959 10.254 14.480 1.00 95.12 156 ARG A N 1
ATOM 1154 C CA . ARG A 1 156 ? -11.324 10.139 13.952 1.00 95.12 156 ARG A CA 1
ATOM 1155 C C . ARG A 1 156 ? -11.698 11.218 12.934 1.00 95.12 156 ARG A C 1
ATOM 1157 O O . ARG A 1 156 ? -12.856 11.246 12.506 1.00 95.12 156 ARG A O 1
ATOM 1164 N N . ASN A 1 157 ? -10.773 12.102 12.559 1.00 95.81 157 ASN A N 1
ATOM 1165 C CA . ASN A 1 157 ? -10.982 13.010 11.438 1.00 95.81 157 ASN A CA 1
ATOM 1166 C C . ASN A 1 157 ? -11.252 12.207 10.157 1.00 95.81 157 ASN A C 1
ATOM 1168 O O . ASN A 1 157 ? -10.635 11.174 9.918 1.00 95.81 157 ASN A O 1
ATOM 1172 N N . GLN A 1 158 ? -12.223 12.666 9.365 1.00 95.25 158 GLN A N 1
ATOM 1173 C CA . GLN A 1 158 ? -12.714 11.969 8.171 1.00 95.25 158 GLN A CA 1
ATOM 1174 C C . GLN A 1 158 ? -12.330 12.728 6.901 1.00 95.25 158 GLN A C 1
ATOM 1176 O O . GLN A 1 158 ? -13.186 13.240 6.172 1.00 95.25 158 GLN A O 1
ATOM 1181 N N . GLY A 1 159 ? -11.029 12.872 6.663 1.00 94.62 159 GLY A N 1
ATOM 1182 C CA . GLY A 1 159 ? -10.509 13.581 5.508 1.00 94.62 159 GLY A CA 1
ATOM 1183 C C . GLY A 1 159 ? -10.884 12.911 4.184 1.00 94.62 159 GLY A C 1
ATOM 1184 O O . GLY A 1 159 ? -11.080 11.695 4.075 1.00 94.62 159 GLY A O 1
ATOM 1185 N N . ALA A 1 160 ? -10.942 13.718 3.121 1.00 95.75 160 ALA A N 1
ATOM 1186 C CA . ALA A 1 160 ? -11.208 13.216 1.773 1.00 95.75 160 ALA A CA 1
ATOM 1187 C C . ALA A 1 160 ? -10.138 12.208 1.316 1.00 95.75 160 ALA A C 1
ATOM 1189 O O . ALA A 1 160 ? -10.472 11.205 0.693 1.00 95.75 160 ALA A O 1
ATOM 1190 N N . ALA A 1 161 ? -8.867 12.446 1.659 1.00 96.06 161 ALA A N 1
ATOM 1191 C CA . ALA A 1 161 ? -7.767 11.550 1.311 1.00 96.06 161 ALA A CA 1
ATOM 1192 C C . ALA A 1 161 ? -7.913 10.173 1.980 1.00 96.06 161 ALA A C 1
ATOM 1194 O O . ALA A 1 161 ? -7.831 9.160 1.290 1.00 96.06 161 ALA A O 1
ATOM 1195 N N . ALA A 1 162 ? -8.211 10.128 3.283 1.00 97.25 162 ALA A N 1
ATOM 1196 C CA . ALA A 1 162 ? -8.437 8.881 4.013 1.00 97.25 162 ALA A CA 1
ATOM 1197 C C . ALA A 1 162 ? -9.648 8.105 3.481 1.00 97.25 162 ALA A C 1
ATOM 1199 O O . ALA A 1 162 ? -9.596 6.889 3.303 1.00 97.25 162 ALA A O 1
ATOM 1200 N N . THR A 1 163 ? -10.723 8.822 3.154 1.00 97.88 163 THR A N 1
ATOM 1201 C CA . THR A 1 163 ? -11.924 8.228 2.554 1.00 97.88 163 THR A CA 1
ATOM 1202 C C . THR A 1 163 ? -11.634 7.630 1.176 1.00 97.88 163 THR A C 1
ATOM 1204 O O . THR A 1 163 ? -12.022 6.496 0.899 1.00 97.88 163 THR A O 1
ATOM 1207 N N . LEU A 1 164 ? -10.906 8.347 0.313 1.00 97.75 164 LEU A N 1
ATOM 1208 C CA . LEU A 1 164 ? -10.497 7.823 -0.994 1.00 97.75 164 LEU A CA 1
ATOM 1209 C C . LEU A 1 164 ? -9.551 6.624 -0.863 1.00 97.75 164 LEU A C 1
ATOM 1211 O O . LEU A 1 164 ? -9.689 5.669 -1.624 1.00 97.75 164 LEU A O 1
ATOM 1215 N N . ALA A 1 165 ? -8.640 6.648 0.112 1.00 98.12 165 ALA A N 1
ATOM 1216 C CA . ALA A 1 165 ? -7.740 5.538 0.399 1.00 98.12 165 ALA A CA 1
ATOM 1217 C C . ALA A 1 165 ? -8.513 4.262 0.777 1.00 98.12 165 ALA A C 1
ATOM 1219 O O . ALA A 1 165 ? -8.263 3.203 0.195 1.00 98.12 165 ALA A O 1
ATOM 1220 N N . ALA A 1 166 ? -9.502 4.371 1.671 1.00 98.19 166 ALA A N 1
ATOM 1221 C CA . ALA A 1 166 ? -10.364 3.249 2.041 1.00 98.19 166 ALA A CA 1
ATOM 1222 C C . ALA A 1 166 ? -11.135 2.707 0.823 1.00 98.19 166 ALA A C 1
ATOM 1224 O O . ALA A 1 166 ? -11.067 1.515 0.519 1.00 98.19 166 ALA A O 1
ATOM 1225 N N . ILE A 1 167 ? -11.810 3.585 0.069 1.00 97.44 167 ILE A N 1
ATOM 1226 C CA . ILE A 1 167 ? -12.597 3.194 -1.112 1.00 97.44 167 ILE A CA 1
ATOM 1227 C C . ILE A 1 167 ? -11.719 2.504 -2.166 1.00 97.44 167 ILE A C 1
ATOM 1229 O O . ILE A 1 167 ? -12.096 1.437 -2.652 1.00 97.44 167 ILE A O 1
ATOM 1233 N N . SER A 1 168 ? -10.558 3.079 -2.504 1.00 97.31 168 SER A N 1
ATOM 1234 C CA . SER A 1 168 ? -9.635 2.496 -3.490 1.00 97.31 168 SER A CA 1
ATOM 1235 C C . SER A 1 168 ? -9.169 1.107 -3.054 1.00 97.31 168 SER A C 1
ATOM 1237 O O . SER A 1 168 ? -9.247 0.145 -3.821 1.00 97.31 168 SER A O 1
ATOM 1239 N N . THR A 1 169 ? -8.783 0.967 -1.782 1.00 98.31 169 THR A N 1
ATOM 1240 C CA . THR A 1 169 ? -8.309 -0.305 -1.222 1.00 98.31 169 THR A CA 1
ATOM 1241 C C . THR A 1 169 ? -9.381 -1.391 -1.296 1.00 98.31 169 THR A C 1
ATOM 1243 O O . THR A 1 169 ? -9.115 -2.494 -1.779 1.00 98.31 169 THR A O 1
ATOM 1246 N N . PHE A 1 170 ? -10.621 -1.085 -0.900 1.00 97.88 170 PHE A N 1
ATOM 1247 C CA . PHE A 1 170 ? -11.718 -2.050 -0.993 1.00 97.88 170 PHE A CA 1
ATOM 1248 C C . PHE A 1 170 ? -12.064 -2.411 -2.442 1.00 97.88 170 PHE A C 1
ATOM 1250 O O . PHE A 1 170 ? -12.338 -3.577 -2.731 1.00 97.88 170 PHE A O 1
ATOM 1257 N N . GLN A 1 171 ? -12.000 -1.455 -3.374 1.00 96.94 171 GLN A N 1
ATOM 1258 C CA . GLN A 1 171 ? -12.188 -1.733 -4.801 1.00 96.94 171 GLN A CA 1
ATOM 1259 C C . GLN A 1 171 ? -11.109 -2.669 -5.358 1.00 96.94 171 GLN A C 1
ATOM 1261 O O . GLN A 1 171 ? -11.425 -3.549 -6.161 1.00 96.94 171 GLN A O 1
ATOM 1266 N N . GLN A 1 172 ? -9.851 -2.517 -4.932 1.00 97.69 172 GLN A N 1
ATOM 1267 C CA . GLN A 1 172 ? -8.787 -3.451 -5.299 1.00 97.69 172 GLN A CA 1
ATOM 1268 C C . GLN A 1 172 ? -9.043 -4.837 -4.708 1.00 97.69 172 GLN A C 1
ATOM 1270 O O . GLN A 1 172 ? -9.002 -5.823 -5.440 1.00 97.69 172 GLN A O 1
ATOM 1275 N N . ALA A 1 173 ? -9.374 -4.926 -3.417 1.00 97.12 173 ALA A N 1
ATOM 1276 C CA . ALA A 1 173 ? -9.635 -6.200 -2.749 1.00 97.12 173 ALA A CA 1
ATOM 1277 C C . ALA A 1 173 ? -10.789 -6.982 -3.391 1.00 97.12 173 ALA A C 1
ATOM 1279 O O . ALA A 1 173 ? -10.655 -8.183 -3.623 1.00 97.12 173 ALA A O 1
ATOM 1280 N N . GLN A 1 174 ? -11.871 -6.304 -3.791 1.00 96.06 174 GLN A N 1
ATOM 1281 C CA . GLN A 1 174 ? -12.997 -6.930 -4.496 1.00 96.06 174 GLN A CA 1
ATOM 1282 C C . GLN A 1 174 ? -12.578 -7.672 -5.774 1.00 96.06 174 GLN A C 1
ATOM 1284 O O . GLN A 1 174 ? -13.153 -8.715 -6.086 1.00 96.06 174 GLN A O 1
ATOM 1289 N N . ARG A 1 175 ? -11.544 -7.203 -6.489 1.00 93.81 175 ARG A N 1
ATOM 1290 C CA . ARG A 1 175 ? -11.024 -7.884 -7.692 1.00 93.81 175 ARG A CA 1
ATOM 1291 C C . ARG A 1 175 ? -10.435 -9.262 -7.384 1.00 93.81 175 ARG A C 1
ATOM 1293 O O . ARG A 1 175 ? -10.406 -10.112 -8.267 1.00 93.81 175 ARG A O 1
ATOM 1300 N N . TYR A 1 176 ? -10.004 -9.490 -6.144 1.00 87.81 176 TYR A N 1
ATOM 1301 C CA . TYR A 1 176 ? -9.387 -10.736 -5.684 1.00 87.81 176 TYR A CA 1
ATOM 1302 C C . TYR A 1 176 ? -10.306 -11.587 -4.798 1.00 87.81 176 TYR A C 1
ATOM 1304 O O . TYR A 1 176 ? -9.915 -12.686 -4.409 1.00 87.81 176 TYR A O 1
ATOM 1312 N N . SER A 1 177 ? -11.519 -11.113 -4.501 1.00 76.00 177 SER A N 1
ATOM 1313 C CA . SER A 1 177 ? -12.541 -11.852 -3.743 1.00 76.00 177 SER A CA 1
ATOM 1314 C C . SER A 1 177 ? -13.425 -12.747 -4.622 1.00 76.00 177 SER A C 1
ATOM 1316 O O . SER A 1 177 ? -14.148 -13.589 -4.100 1.00 76.00 177 SER A O 1
ATOM 1318 N N . HIS A 1 178 ? -13.373 -12.583 -5.949 1.00 55.31 178 HIS A N 1
ATOM 1319 C CA . HIS A 1 178 ? -14.235 -13.289 -6.909 1.00 55.31 178 HIS A CA 1
ATOM 1320 C C . HIS A 1 178 ? -13.526 -14.363 -7.751 1.00 55.31 178 HIS A C 1
ATOM 1322 O O . HIS A 1 178 ? -14.095 -14.842 -8.729 1.00 55.31 178 HIS A O 1
ATOM 1328 N N . ALA A 1 179 ? -12.313 -14.777 -7.380 1.00 42.91 179 ALA A N 1
ATOM 1329 C CA . ALA A 1 179 ? -11.678 -15.950 -7.977 1.00 42.91 179 ALA A CA 1
ATOM 1330 C C . ALA A 1 179 ? -12.202 -17.229 -7.294 1.00 42.91 179 ALA A C 1
ATOM 1332 O O . ALA A 1 179 ? -11.584 -17.732 -6.357 1.00 42.91 179 ALA A O 1
ATOM 1333 N N . VAL A 1 180 ? -13.367 -17.709 -7.743 1.00 33.53 180 VAL A N 1
ATOM 1334 C CA . VAL A 1 180 ? -13.911 -19.053 -7.461 1.00 33.53 180 VAL A CA 1
ATOM 1335 C C . VAL A 1 180 ? -14.152 -19.761 -8.783 1.00 33.53 180 VAL A C 1
ATOM 1337 O O . VAL A 1 180 ? -14.755 -19.122 -9.674 1.00 33.53 180 VAL A O 1
#

Organism: Mycolicibacterium mageritense (NCBI:txid53462)

Mean predicted aligned error: 4.28 Å

Secondary structure (DSSP, 8-state):
-HHHHHHHHHHHSPPP---TT--SSSSSB-SSTHHHHHHHHHHHHHHT-HHHHHHHHHHHHHHHHHSEETTEE-PPPTT-B-TT--SSPSSB-HHHHHHHHHHHHHHTTT---THHHHHHHHHHHHHTT-STT---SB-TTT-PBPSEEETTEEE----HHHHHHHHHHHHHHHHHH---

Solvent-accessible surface area (backbone atoms only — not comparable to full-atom values): 9626 Å² total; per-residue (Å²): 113,75,66,58,55,46,52,53,48,63,74,62,56,73,68,80,57,82,36,89,93,51,58,56,71,57,86,50,50,48,76,52,60,36,49,60,29,30,48,30,32,55,38,12,65,78,70,71,34,67,68,47,22,48,54,13,50,53,53,42,53,52,45,53,59,70,25,45,51,100,90,29,44,43,45,63,9,76,91,28,44,44,91,88,59,77,78,82,46,57,41,23,40,37,52,47,44,23,33,41,19,52,24,23,57,54,45,46,76,82,41,88,59,62,69,22,62,50,45,18,44,38,37,36,37,26,40,71,15,43,35,95,80,61,48,66,39,47,38,89,91,77,55,43,5,24,49,26,40,40,89,94,42,71,41,78,52,66,42,71,65,17,20,50,18,48,51,53,22,46,59,55,27,54,72,69,71,67,82,122

Nearest PDB structures (foldseek):
  7tem-assembly1_A  TM=7.035E-01  e=3.517E-05  Yersinia pestis CO92
  8h1k-assembly1_A  TM=6.123E-01  e=2.159E-02  Runella slithyformis
  6u4z-assembly1_A  TM=6.395E-01  e=6.468E-02  Bacteroides thetaiotaomicron
  5zig-assembly3_C  TM=5.909E-01  e=8.510E-02  Spirochaeta thermophila DSM 6192